Protein AF-A0A8X6SKD6-F1 (afdb_monomer_lite)

Sequence (199 aa):
MPSLSPVNSSKHVPSQQNHITTRKEPPPPLLRLSHRSTTLRNCGFLLLYSSQPPTVPSRANVRPATIDFGISCGLGDILVETQSELSSYHNPVQFIIPTTNNRLYAQNCITFTNWNLFQKILHSTIPGNPKISNANEIDEKIAQFTSNIHSAINQSSKVKVIKHNITFIPRSLRTKIAEKNRLRKQWQATRSPHQTRSQ

Structure (mmCIF, N/CA/C/O backbone):
data_AF-A0A8X6SKD6-F1
#
_entry.id   AF-A0A8X6SKD6-F1
#
loop_
_atom_site.group_PDB
_atom_site.id
_atom_site.type_symbol
_atom_site.label_atom_id
_atom_site.label_alt_id
_atom_site.label_comp_id
_atom_site.label_asym_id
_atom_site.label_entity_id
_atom_site.label_seq_id
_atom_site.pdbx_PDB_ins_code
_atom_site.Cartn_x
_atom_site.Cartn_y
_atom_site.Cartn_z
_atom_site.occupancy
_atom_site.B_iso_or_equiv
_atom_site.auth_seq_id
_atom_site.auth_comp_id
_atom_site.auth_asym_id
_atom_site.auth_atom_id
_atom_site.pdbx_PDB_model_num
ATOM 1 N N . MET A 1 1 ? 118.400 37.223 -29.289 1.00 30.98 1 MET A N 1
ATOM 2 C CA . MET A 1 1 ? 117.635 38.297 -29.966 1.00 30.98 1 MET A CA 1
ATOM 3 C C . MET A 1 1 ? 116.199 37.799 -30.146 1.00 30.98 1 MET A C 1
ATOM 5 O O . MET A 1 1 ? 116.050 36.601 -30.333 1.00 30.98 1 MET A O 1
ATOM 9 N N . PRO A 1 2 ? 115.174 38.636 -29.930 1.00 40.50 2 PRO A N 1
ATOM 10 C CA . PRO A 1 2 ? 114.362 38.597 -28.702 1.00 40.50 2 PRO A CA 1
ATOM 11 C C . PRO A 1 2 ? 112.853 38.331 -28.928 1.00 40.50 2 PRO A C 1
ATOM 13 O O . PRO A 1 2 ? 112.416 38.195 -30.062 1.00 40.50 2 PRO A O 1
ATOM 16 N N . SER A 1 3 ? 112.088 38.418 -27.820 1.00 32.25 3 SER A N 1
ATOM 17 C CA . SER A 1 3 ? 110.716 38.979 -27.718 1.00 32.25 3 SER A CA 1
ATOM 18 C C . SER A 1 3 ? 109.530 38.044 -28.042 1.00 32.25 3 SER A C 1
ATOM 20 O O . SER A 1 3 ? 109.318 37.695 -29.192 1.00 32.25 3 SER A O 1
ATOM 22 N N . LEU A 1 4 ? 108.809 37.505 -27.043 1.00 36.59 4 LEU A N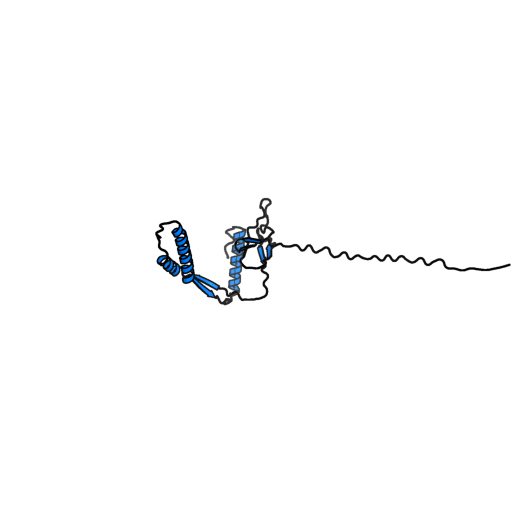 1
ATOM 23 C CA . LEU A 1 4 ? 107.721 38.079 -26.201 1.00 36.59 4 LEU A CA 1
ATOM 24 C C . LEU A 1 4 ? 106.301 37.737 -26.731 1.00 36.59 4 LEU A C 1
ATOM 26 O O . LEU A 1 4 ? 105.930 38.175 -27.810 1.00 36.59 4 LEU A O 1
ATOM 30 N N . SER A 1 5 ? 105.579 36.947 -25.912 1.00 38.97 5 SER A N 1
ATOM 31 C CA . SER A 1 5 ? 104.133 36.850 -25.548 1.00 38.97 5 SER A CA 1
ATOM 32 C C . SER A 1 5 ? 103.034 37.373 -26.506 1.00 38.97 5 SER A C 1
ATOM 34 O O . SER A 1 5 ? 103.237 38.425 -27.103 1.00 38.97 5 SER A O 1
ATOM 36 N N . PRO A 1 6 ? 101.815 36.762 -26.595 1.00 46.34 6 PRO A N 1
ATOM 37 C CA . PRO A 1 6 ? 100.791 36.746 -25.512 1.00 46.34 6 PRO A CA 1
ATOM 38 C C . PRO A 1 6 ? 99.987 35.412 -25.383 1.00 46.34 6 PRO A C 1
ATOM 40 O O . PRO A 1 6 ? 99.951 34.605 -26.301 1.00 46.34 6 PRO A O 1
ATOM 43 N N . VAL A 1 7 ? 99.449 35.011 -24.217 1.00 34.78 7 VAL A N 1
ATOM 44 C CA . VAL A 1 7 ? 98.185 35.453 -23.564 1.00 34.78 7 VAL A CA 1
ATOM 45 C C . VAL A 1 7 ? 96.956 35.330 -24.493 1.00 34.78 7 VAL A C 1
ATOM 47 O O . VAL A 1 7 ? 96.746 36.186 -25.336 1.00 34.78 7 VAL A O 1
ATOM 50 N N . ASN A 1 8 ? 96.099 34.305 -24.362 1.00 32.81 8 ASN A N 1
ATOM 51 C CA . ASN A 1 8 ? 94.961 34.261 -23.425 1.00 32.81 8 ASN A CA 1
ATOM 52 C C . ASN A 1 8 ? 93.918 33.175 -23.785 1.00 32.81 8 ASN A C 1
ATOM 54 O O . ASN A 1 8 ? 93.420 33.114 -24.903 1.00 32.81 8 ASN A O 1
ATOM 58 N N . SER A 1 9 ? 93.506 32.433 -22.754 1.00 35.97 9 SER A N 1
ATOM 59 C CA . SER A 1 9 ? 92.121 32.027 -22.464 1.00 35.97 9 SER A CA 1
ATOM 60 C C . SER A 1 9 ? 91.321 31.291 -23.550 1.00 35.97 9 SER A C 1
ATOM 62 O O . SER A 1 9 ? 90.459 31.860 -24.223 1.00 35.97 9 SER A O 1
ATOM 64 N N . SER A 1 10 ? 91.518 29.968 -23.622 1.00 35.69 10 SER A N 1
ATOM 65 C CA . SER A 1 10 ? 90.542 29.074 -24.248 1.00 35.69 10 SER A CA 1
ATOM 66 C C . SER A 1 10 ? 89.262 29.048 -23.415 1.00 35.69 10 SER A C 1
ATOM 68 O O . SER A 1 10 ? 89.271 28.797 -22.209 1.00 35.69 10 SER A O 1
ATOM 70 N N . LYS A 1 11 ? 88.169 29.378 -24.096 1.00 39.47 11 LYS A N 1
ATOM 71 C CA . LYS A 1 11 ? 86.834 29.611 -23.564 1.00 39.47 11 LYS A CA 1
ATOM 72 C C . LYS A 1 11 ? 86.321 28.401 -22.785 1.00 39.47 11 LYS A C 1
ATOM 74 O O . LYS A 1 11 ? 86.330 27.271 -23.265 1.00 39.47 11 LYS A O 1
ATOM 79 N N . HIS A 1 12 ? 85.828 28.708 -21.593 1.00 35.91 12 HIS A N 1
ATOM 80 C CA . HIS A 1 12 ? 85.000 27.872 -20.741 1.00 35.91 12 HIS A CA 1
ATOM 81 C C . HIS A 1 12 ? 83.860 27.268 -21.577 1.00 35.91 12 HIS A C 1
ATOM 83 O O . HIS A 1 12 ? 82.977 27.990 -22.038 1.00 35.91 12 HIS A O 1
ATOM 89 N N . VAL A 1 13 ? 83.895 25.955 -21.804 1.00 38.03 13 VAL A N 1
ATOM 90 C CA . VAL A 1 13 ? 82.749 25.198 -22.321 1.00 38.03 13 VAL A CA 1
ATOM 91 C C . VAL A 1 13 ? 81.787 25.025 -21.144 1.00 38.03 13 VAL A C 1
ATOM 93 O O . VAL A 1 13 ? 82.174 24.385 -20.162 1.00 38.03 13 VAL A O 1
ATOM 96 N N . PRO A 1 14 ? 80.577 25.608 -21.164 1.00 35.91 14 PRO A N 1
ATOM 97 C CA . PRO A 1 14 ? 79.621 25.404 -20.091 1.00 35.91 14 PRO A CA 1
ATOM 98 C C . PRO A 1 14 ? 78.985 24.027 -20.257 1.00 35.91 14 PRO A C 1
ATOM 100 O O . PRO A 1 14 ? 78.488 23.678 -21.330 1.00 35.91 14 PRO A O 1
ATOM 103 N N . SER A 1 15 ? 78.989 23.258 -19.171 1.00 34.12 15 SER A N 1
ATOM 104 C CA . SER A 1 15 ? 78.181 22.057 -19.016 1.00 34.12 15 SER A CA 1
ATOM 105 C C . SER A 1 15 ? 76.722 22.390 -19.325 1.00 34.12 15 SER A C 1
ATOM 107 O O . SER A 1 15 ? 76.095 23.160 -18.595 1.00 34.12 15 SER A O 1
ATOM 109 N N . GLN A 1 16 ? 76.168 21.811 -20.389 1.00 36.22 16 GLN A N 1
ATOM 110 C CA . GLN A 1 16 ? 74.727 21.828 -20.596 1.00 36.22 16 GLN A CA 1
ATOM 111 C C . GLN A 1 16 ? 74.079 20.946 -19.525 1.00 36.22 16 GLN A C 1
ATOM 113 O O . GLN A 1 16 ? 73.935 19.736 -19.676 1.00 36.22 16 GLN A O 1
ATOM 118 N N . GLN A 1 17 ? 73.714 21.563 -18.402 1.00 36.06 17 GLN A N 1
ATOM 119 C CA . GLN A 1 17 ? 72.678 21.039 -17.528 1.00 36.06 17 GLN A CA 1
ATOM 120 C C . GLN A 1 17 ? 71.366 21.142 -18.297 1.00 36.06 17 GLN A C 1
ATOM 122 O O . GLN A 1 17 ? 70.736 22.196 -18.364 1.00 36.06 17 GLN A O 1
ATOM 127 N N . ASN A 1 18 ? 70.978 20.026 -18.909 1.00 36.94 18 ASN A N 1
ATOM 128 C CA . ASN A 1 18 ? 69.631 19.825 -19.410 1.00 36.94 18 ASN A CA 1
ATOM 129 C C . ASN A 1 18 ? 68.670 19.985 -18.228 1.00 36.94 18 ASN A C 1
ATOM 131 O O . ASN A 1 18 ? 68.503 19.074 -17.417 1.00 36.94 18 ASN A O 1
ATOM 135 N N . HIS A 1 19 ? 68.044 21.156 -18.120 1.00 36.34 19 HIS A N 1
ATOM 136 C CA . HIS A 1 19 ? 66.842 21.330 -17.323 1.00 36.34 19 HIS A CA 1
ATOM 137 C C . HIS A 1 19 ? 65.768 20.431 -17.942 1.00 36.34 19 HIS A C 1
ATOM 139 O O . HIS A 1 19 ? 65.064 20.813 -18.874 1.00 36.34 19 HIS A O 1
ATOM 145 N N . ILE A 1 20 ? 65.653 19.204 -17.434 1.00 38.72 20 ILE A N 1
ATOM 146 C CA . ILE A 1 20 ? 64.465 18.384 -17.635 1.00 38.72 20 ILE A CA 1
ATOM 147 C C . ILE A 1 20 ? 63.361 19.095 -16.856 1.00 38.72 20 ILE A C 1
ATOM 149 O O . ILE A 1 20 ? 63.158 18.872 -15.662 1.00 38.72 20 ILE A O 1
ATOM 153 N N . THR A 1 21 ? 62.662 20.008 -17.526 1.00 38.81 21 THR A N 1
ATOM 154 C CA . THR A 1 21 ? 61.338 20.434 -17.096 1.00 38.81 21 THR A CA 1
ATOM 155 C C . THR A 1 21 ? 60.463 19.193 -17.165 1.00 38.81 21 THR A C 1
ATOM 157 O O . THR A 1 21 ? 59.939 18.835 -18.218 1.00 38.81 21 THR A O 1
ATOM 160 N N . THR A 1 22 ? 60.320 18.505 -16.036 1.00 41.62 22 THR A N 1
ATOM 161 C CA . THR A 1 22 ? 59.212 17.582 -15.844 1.00 41.62 22 THR A CA 1
ATOM 162 C C . THR A 1 22 ? 57.947 18.426 -15.944 1.00 41.62 22 THR A C 1
ATOM 164 O O . THR A 1 22 ? 57.516 19.068 -14.986 1.00 41.62 22 THR A O 1
ATOM 167 N N . ARG A 1 23 ? 57.345 18.475 -17.140 1.00 36.16 23 ARG A N 1
ATOM 168 C CA . ARG A 1 23 ? 55.912 18.732 -17.239 1.00 36.16 23 ARG A CA 1
ATOM 169 C C . ARG A 1 23 ? 55.283 17.645 -16.380 1.00 36.16 23 ARG A C 1
ATOM 171 O O . ARG A 1 23 ? 55.211 16.494 -16.795 1.00 36.16 23 ARG A O 1
ATOM 178 N N . LYS A 1 24 ? 54.892 17.996 -15.154 1.00 41.72 24 LYS A N 1
ATOM 179 C CA . LYS A 1 24 ? 53.850 17.257 -14.458 1.00 41.72 24 LYS A CA 1
ATOM 180 C C . LYS A 1 24 ? 52.652 17.352 -15.384 1.00 41.72 24 LYS A C 1
ATOM 182 O O . LYS A 1 24 ? 51.999 18.393 -15.431 1.00 41.72 24 LYS A O 1
ATOM 187 N N . GLU A 1 25 ? 52.440 16.321 -16.197 1.00 42.12 25 GLU A N 1
ATOM 188 C CA . GLU A 1 25 ? 51.144 16.164 -16.825 1.00 42.12 25 GLU A CA 1
ATOM 189 C C . GLU A 1 25 ? 50.112 16.229 -15.698 1.00 42.12 25 GLU A C 1
ATOM 191 O O . GLU A 1 25 ? 50.326 15.619 -14.638 1.00 42.12 25 GLU A O 1
ATOM 196 N N . PRO A 1 26 ? 49.046 17.032 -15.853 1.00 45.22 26 PRO A N 1
ATOM 197 C CA . PRO A 1 26 ? 47.955 16.966 -14.905 1.00 45.22 26 PRO A CA 1
ATOM 198 C C . PRO A 1 26 ? 47.512 15.501 -14.837 1.00 45.22 26 PRO A C 1
ATOM 200 O O . PRO A 1 26 ? 47.508 14.828 -15.873 1.00 45.22 26 PRO A O 1
ATOM 203 N N . PRO A 1 27 ? 47.180 14.985 -13.639 1.00 43.53 27 PRO A N 1
ATOM 204 C CA . PRO A 1 27 ? 46.667 13.630 -13.536 1.00 43.53 27 PRO A CA 1
ATOM 205 C C . PRO A 1 27 ? 45.532 13.489 -14.555 1.00 43.53 27 PRO A C 1
ATOM 207 O O . PRO A 1 27 ? 44.766 14.452 -14.720 1.00 43.53 27 PRO A O 1
ATOM 210 N N . PRO A 1 28 ? 45.442 12.346 -15.265 1.00 40.12 28 PRO A N 1
ATOM 211 C CA . PRO A 1 28 ? 44.371 12.137 -16.225 1.00 40.12 28 PRO A CA 1
ATOM 212 C C . PRO A 1 28 ? 43.071 12.507 -15.518 1.00 40.12 28 PRO A C 1
ATOM 214 O O . PRO A 1 28 ? 42.930 12.151 -14.338 1.00 40.12 28 PRO A O 1
ATOM 217 N N . PRO A 1 29 ? 42.173 13.280 -16.161 1.00 34.03 29 PRO A N 1
ATOM 218 C CA . PRO A 1 29 ? 40.929 13.662 -15.524 1.00 34.03 29 PRO A CA 1
ATOM 219 C C . PRO A 1 29 ? 40.336 12.371 -14.995 1.00 34.03 29 PRO A C 1
ATOM 221 O O . PRO A 1 29 ? 40.134 11.434 -15.773 1.00 34.03 29 PRO A O 1
ATOM 224 N N . LEU A 1 30 ? 40.176 12.287 -13.668 1.00 34.62 30 LEU A N 1
ATOM 225 C CA . LEU A 1 30 ? 39.485 11.170 -13.054 1.00 34.62 30 LEU A CA 1
ATOM 226 C C . LEU A 1 30 ? 38.206 11.060 -13.860 1.00 34.62 30 LEU A C 1
ATOM 228 O O . LEU A 1 30 ? 37.412 12.005 -13.860 1.00 34.62 30 LEU A O 1
ATOM 232 N N . LEU A 1 31 ? 38.078 9.976 -14.632 1.00 31.20 31 LEU A N 1
ATOM 233 C CA . LEU A 1 31 ? 36.849 9.648 -15.320 1.00 31.20 31 LEU A CA 1
ATOM 234 C C . LEU A 1 31 ? 35.838 9.589 -14.195 1.00 31.20 31 LEU A C 1
ATOM 236 O O . LEU A 1 31 ? 35.785 8.626 -13.431 1.00 31.20 31 LEU A O 1
ATOM 240 N N . ARG A 1 32 ? 35.118 10.696 -14.020 1.00 32.88 32 ARG A N 1
ATOM 241 C CA . ARG A 1 32 ? 34.008 10.803 -13.106 1.00 32.88 32 ARG A CA 1
ATOM 242 C C . ARG A 1 32 ? 33.014 9.860 -13.739 1.00 32.88 32 ARG A C 1
ATOM 244 O O . ARG A 1 32 ? 32.300 10.254 -14.656 1.00 32.88 32 ARG A O 1
ATOM 251 N N . LEU A 1 33 ? 33.081 8.591 -13.335 1.00 30.05 33 LEU A N 1
ATOM 252 C CA . LEU A 1 33 ? 32.094 7.576 -13.635 1.00 30.05 33 LEU A CA 1
ATOM 253 C C . LEU A 1 33 ? 30.794 8.186 -13.149 1.00 30.05 33 LEU A C 1
ATOM 255 O O . LEU A 1 33 ? 30.480 8.164 -11.957 1.00 30.05 33 LEU A O 1
ATOM 259 N N . SER A 1 34 ? 30.096 8.851 -14.065 1.00 36.56 34 SER A N 1
ATOM 260 C CA . SER A 1 34 ? 28.758 9.319 -13.826 1.00 36.56 34 SER A CA 1
ATOM 261 C C . SER A 1 34 ? 27.952 8.038 -13.729 1.00 36.56 34 SER A C 1
ATOM 263 O O . SER A 1 34 ? 27.507 7.501 -14.743 1.00 36.56 34 SER A O 1
ATOM 265 N N . HIS A 1 35 ? 27.832 7.515 -12.512 1.00 40.12 35 HIS A N 1
ATOM 266 C CA . HIS A 1 35 ? 26.817 6.548 -12.142 1.00 40.12 35 HIS A CA 1
ATOM 267 C C . HIS A 1 35 ? 25.495 7.303 -12.278 1.00 40.12 35 HIS A C 1
ATOM 269 O O . HIS A 1 35 ? 24.965 7.882 -11.332 1.00 40.12 35 HIS A O 1
ATOM 275 N N . ARG A 1 36 ? 25.059 7.468 -13.531 1.00 44.94 36 ARG A N 1
ATOM 276 C CA . ARG A 1 36 ? 23.840 8.176 -13.886 1.00 44.94 36 ARG A CA 1
ATOM 277 C C . ARG A 1 36 ? 22.701 7.295 -13.406 1.00 44.94 36 ARG A C 1
ATOM 279 O O . ARG A 1 36 ? 22.344 6.323 -14.065 1.00 44.94 36 ARG A O 1
ATOM 286 N N . SER A 1 37 ? 22.137 7.663 -12.258 1.00 52.34 37 SER A N 1
ATOM 287 C CA . SER A 1 37 ? 20.781 7.274 -11.887 1.00 52.34 37 SER A CA 1
ATOM 288 C C . SER A 1 37 ? 19.891 7.560 -13.094 1.00 52.34 37 SER A C 1
ATOM 290 O O . SER A 1 37 ? 19.804 8.704 -13.551 1.00 52.34 37 SER A O 1
ATOM 292 N N . THR A 1 38 ? 19.330 6.511 -13.692 1.00 57.69 38 THR A N 1
ATOM 293 C CA . THR A 1 38 ? 18.457 6.688 -14.848 1.00 57.69 38 THR A CA 1
ATOM 294 C C . THR A 1 38 ? 17.048 6.752 -14.304 1.00 57.69 38 THR A C 1
ATOM 296 O O . THR A 1 38 ? 16.542 5.790 -13.734 1.00 57.69 38 THR A O 1
ATOM 299 N N . THR A 1 39 ? 16.446 7.929 -14.410 1.00 59.56 39 THR A N 1
ATOM 300 C CA . THR A 1 39 ? 15.120 8.176 -13.866 1.00 59.56 39 THR A CA 1
ATOM 301 C C . THR A 1 39 ? 14.158 8.510 -14.990 1.00 59.56 39 THR A C 1
ATOM 303 O O . THR A 1 39 ? 14.494 9.256 -15.910 1.00 59.56 39 THR A O 1
ATOM 306 N N . LEU A 1 40 ? 12.960 7.932 -14.940 1.00 59.03 40 LEU A N 1
ATOM 307 C CA . LEU A 1 40 ? 11.867 8.283 -15.844 1.00 59.03 40 LEU A CA 1
ATOM 308 C C . LEU A 1 40 ? 10.791 8.991 -15.029 1.00 59.03 40 LEU A C 1
ATOM 310 O O . LEU A 1 40 ? 10.371 8.487 -13.986 1.00 59.03 40 LEU A O 1
ATOM 314 N N . ARG A 1 41 ? 10.370 10.171 -15.492 1.00 61.47 41 ARG A N 1
ATOM 315 C CA . ARG A 1 41 ? 9.306 10.955 -14.859 1.00 61.47 41 ARG A CA 1
ATOM 316 C C . ARG A 1 41 ? 8.014 10.796 -15.640 1.00 61.47 41 ARG A C 1
ATOM 318 O O . ARG A 1 41 ? 7.992 11.037 -16.842 1.00 61.47 41 ARG A O 1
ATOM 325 N N . ASN A 1 42 ? 6.944 10.455 -14.934 1.00 57.47 42 ASN A N 1
ATOM 326 C CA . ASN A 1 42 ? 5.582 10.537 -15.447 1.00 57.47 42 ASN A CA 1
ATOM 327 C C . ASN A 1 42 ? 4.631 10.904 -14.298 1.00 57.47 42 ASN A C 1
ATOM 329 O O . ASN A 1 42 ? 4.735 10.334 -13.214 1.00 57.47 42 ASN A O 1
ATOM 333 N N . CYS A 1 43 ? 3.729 11.864 -14.516 1.00 65.94 43 CYS A N 1
ATOM 334 C CA . CYS A 1 43 ? 2.682 12.263 -13.561 1.00 65.94 43 CYS A CA 1
ATOM 335 C C . CYS A 1 43 ? 3.149 12.481 -12.099 1.00 65.94 43 CYS A C 1
ATOM 337 O O . CYS A 1 43 ? 2.468 12.070 -11.166 1.00 65.94 43 CYS A O 1
ATOM 339 N N . GLY A 1 44 ? 4.315 13.102 -11.876 1.00 74.56 44 GLY A N 1
ATOM 340 C CA . GLY A 1 44 ? 4.842 13.379 -10.525 1.00 74.56 44 GLY A CA 1
ATOM 341 C C . GLY A 1 44 ? 5.552 12.203 -9.838 1.00 74.56 44 GLY A C 1
ATOM 342 O O . GLY A 1 44 ? 6.183 12.397 -8.798 1.00 74.56 44 GLY A O 1
ATOM 343 N N . PHE A 1 45 ? 5.530 11.017 -10.447 1.00 79.31 45 PHE A N 1
ATOM 344 C CA . PHE A 1 45 ? 6.287 9.852 -10.005 1.00 79.31 45 PHE A CA 1
ATOM 345 C C . PHE A 1 45 ? 7.621 9.741 -10.745 1.00 79.31 45 PHE A C 1
ATOM 347 O O . PHE A 1 45 ? 7.752 10.111 -11.917 1.00 79.31 45 PHE A O 1
ATOM 354 N N . LEU A 1 46 ? 8.613 9.211 -10.040 1.00 84.12 46 LEU A N 1
ATOM 355 C CA . LEU A 1 46 ? 9.964 8.960 -10.510 1.00 84.12 46 LEU A CA 1
ATOM 356 C C . LEU A 1 46 ? 10.234 7.458 -10.432 1.00 84.12 46 LEU A C 1
ATOM 358 O O . LEU A 1 46 ? 10.255 6.882 -9.343 1.00 84.12 46 LEU A O 1
ATOM 362 N N . LEU A 1 47 ? 10.441 6.825 -11.583 1.00 86.19 47 LEU A N 1
ATOM 363 C CA . LEU A 1 47 ? 10.916 5.447 -11.645 1.00 86.19 47 LEU A CA 1
ATOM 364 C C . LEU A 1 47 ? 12.424 5.431 -11.381 1.00 86.19 47 LEU A C 1
ATOM 366 O O . LEU A 1 47 ? 13.174 6.152 -12.037 1.00 86.19 47 LEU A O 1
ATOM 370 N N . LEU A 1 48 ? 12.850 4.603 -10.434 1.00 88.12 48 LEU A N 1
ATOM 371 C CA . LEU A 1 48 ? 14.224 4.474 -9.966 1.00 88.12 48 LEU A CA 1
ATOM 372 C C . LEU A 1 48 ? 14.722 3.073 -10.292 1.00 88.12 48 LEU A C 1
ATOM 374 O O . LEU A 1 48 ? 14.208 2.097 -9.755 1.00 88.12 48 LEU A O 1
ATOM 378 N N . TYR A 1 49 ? 15.732 2.948 -11.136 1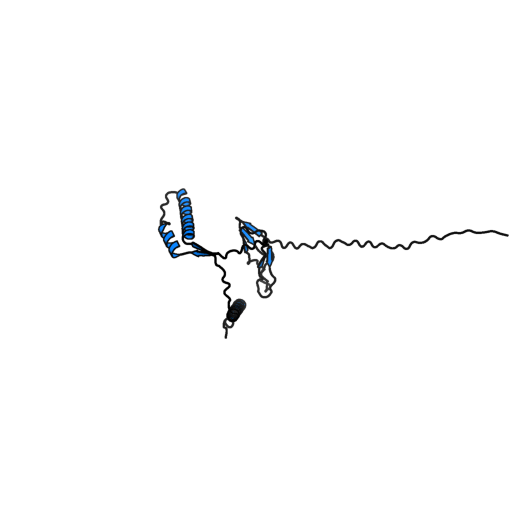.00 87.19 49 TYR A N 1
ATOM 379 C CA . TYR A 1 49 ? 16.298 1.645 -11.458 1.00 87.19 49 TYR A CA 1
ATOM 380 C C . TYR A 1 49 ? 17.800 1.754 -11.660 1.00 87.19 49 TYR A C 1
ATOM 382 O O . TYR A 1 49 ? 18.330 2.816 -11.992 1.00 87.19 49 TYR A O 1
ATOM 390 N N . SER A 1 50 ? 18.491 0.642 -11.428 1.00 84.25 50 SER A N 1
ATOM 391 C CA . SER A 1 50 ? 19.922 0.583 -11.685 1.00 84.25 50 SER A CA 1
ATOM 392 C C . SER A 1 50 ? 20.179 0.502 -13.185 1.00 84.25 50 SER A C 1
ATOM 394 O O . SER A 1 50 ? 19.537 -0.274 -13.898 1.00 84.25 50 SER A O 1
ATOM 396 N N . SER A 1 51 ? 21.156 1.271 -13.663 1.00 78.44 51 SER A N 1
ATOM 397 C CA . SER A 1 51 ? 21.636 1.185 -15.044 1.00 78.44 51 SER A CA 1
ATOM 398 C C . SER A 1 51 ? 22.336 -0.145 -15.337 1.00 78.44 51 SER A C 1
ATOM 400 O O . SER A 1 51 ? 22.484 -0.515 -16.500 1.00 78.44 51 SER A O 1
ATOM 402 N N . GLN A 1 52 ? 22.767 -0.869 -14.298 1.00 81.12 52 GLN A N 1
ATOM 403 C CA . GLN A 1 52 ? 23.331 -2.208 -14.420 1.00 81.12 52 GLN A CA 1
ATOM 404 C C . GLN A 1 52 ? 22.278 -3.254 -14.031 1.00 81.12 52 GLN A C 1
ATOM 406 O O . GLN A 1 52 ? 21.803 -3.224 -12.891 1.00 81.12 52 GLN A O 1
ATOM 411 N N . PRO A 1 53 ? 21.955 -4.216 -14.918 1.00 80.38 53 PRO A N 1
ATOM 412 C CA . PRO A 1 53 ? 21.039 -5.297 -14.597 1.00 80.38 53 PRO A CA 1
ATOM 413 C C . PRO A 1 53 ? 21.487 -6.028 -13.323 1.00 80.38 53 PRO A C 1
ATOM 415 O O . PRO A 1 53 ? 22.615 -6.525 -13.269 1.00 80.38 53 PRO A O 1
ATOM 418 N N . PRO A 1 54 ? 20.634 -6.097 -12.294 1.00 75.69 54 PRO A N 1
ATOM 419 C CA . PRO A 1 54 ? 20.968 -6.781 -11.059 1.00 75.69 54 PRO A CA 1
ATOM 420 C C . PRO A 1 54 ? 20.894 -8.308 -11.196 1.00 75.69 54 PRO A C 1
ATOM 422 O O . PRO A 1 54 ? 21.488 -9.034 -10.404 1.00 75.69 54 PRO A O 1
ATOM 425 N N . THR A 1 55 ? 20.264 -8.827 -12.247 1.00 77.69 55 THR A N 1
ATOM 426 C CA . THR A 1 55 ? 20.316 -10.260 -12.557 1.00 77.69 55 THR A CA 1
ATOM 427 C C . THR A 1 55 ? 21.737 -10.683 -12.944 1.00 77.69 55 THR A C 1
ATOM 429 O O . THR A 1 55 ? 22.269 -10.221 -13.955 1.00 77.69 55 THR A O 1
ATOM 432 N N . VAL A 1 56 ? 22.328 -11.611 -12.184 1.00 68.38 56 VAL A N 1
ATOM 433 C CA . VAL A 1 56 ? 23.617 -12.232 -12.520 1.00 68.38 56 VAL A CA 1
ATOM 434 C C . VAL A 1 56 ? 23.346 -13.436 -13.427 1.00 68.38 56 VAL A C 1
ATOM 436 O O . VAL A 1 56 ? 22.682 -14.383 -12.991 1.00 68.38 56 VAL A O 1
ATOM 439 N N . PRO A 1 57 ? 23.836 -13.456 -14.680 1.00 63.88 57 PRO A N 1
ATOM 440 C CA . PRO A 1 57 ? 23.639 -14.595 -15.563 1.00 63.88 57 PRO A CA 1
ATOM 441 C C . PRO A 1 57 ? 24.487 -15.772 -15.069 1.00 63.88 57 PRO A C 1
ATOM 443 O O . PRO A 1 57 ? 25.673 -15.886 -15.355 1.00 63.88 57 PRO A O 1
ATOM 446 N N . SER A 1 58 ? 23.877 -16.672 -14.306 1.00 63.34 58 SER A N 1
ATOM 447 C CA . SER A 1 58 ? 24.533 -17.890 -13.815 1.00 63.34 58 SER A CA 1
ATOM 448 C C . SER A 1 58 ? 24.623 -19.015 -14.838 1.00 63.34 58 SER A C 1
ATOM 450 O O . SER A 1 58 ? 25.214 -20.060 -14.572 1.00 63.34 58 SER A O 1
ATOM 452 N N . ARG A 1 59 ? 23.996 -18.829 -16.000 1.00 60.88 59 ARG A N 1
ATOM 453 C CA . ARG A 1 59 ? 23.974 -19.771 -17.116 1.00 60.88 59 ARG A CA 1
ATOM 454 C C . ARG A 1 59 ? 24.077 -18.984 -18.414 1.00 60.88 59 ARG A C 1
ATOM 456 O O . ARG A 1 59 ? 23.492 -17.909 -18.521 1.00 60.88 59 ARG A O 1
ATOM 463 N N . ALA A 1 60 ? 24.734 -19.571 -19.413 1.00 62.56 60 ALA A N 1
ATOM 464 C CA . ALA A 1 60 ? 24.995 -18.956 -20.720 1.00 62.56 60 ALA A CA 1
ATOM 465 C C . ALA A 1 60 ? 23.732 -18.457 -21.465 1.00 62.56 60 ALA A C 1
ATOM 467 O O . ALA A 1 60 ? 23.840 -17.621 -22.353 1.00 62.56 60 ALA A O 1
ATOM 468 N N . ASN A 1 61 ? 22.539 -18.928 -21.077 1.00 67.81 61 ASN A N 1
ATOM 469 C CA . ASN A 1 61 ? 21.265 -18.614 -21.734 1.00 67.81 61 ASN A CA 1
ATOM 470 C C . ASN A 1 61 ? 20.349 -17.669 -20.930 1.00 67.81 61 ASN A C 1
ATOM 472 O O . ASN A 1 61 ? 19.199 -17.467 -21.316 1.00 67.81 61 ASN A O 1
ATOM 476 N N . VAL A 1 62 ? 20.809 -17.107 -19.806 1.00 70.69 62 VAL A N 1
ATOM 477 C CA . VAL A 1 62 ? 20.016 -16.141 -19.025 1.00 70.69 62 VAL A CA 1
ATOM 478 C C . VAL A 1 62 ? 20.372 -14.729 -19.470 1.00 70.69 62 VAL A C 1
ATOM 480 O O . VAL A 1 62 ? 21.518 -14.304 -19.354 1.00 70.69 62 VAL A O 1
ATOM 483 N N . ARG A 1 63 ? 19.380 -13.991 -19.976 1.00 77.31 63 ARG A N 1
ATOM 484 C CA . ARG A 1 63 ? 19.552 -12.579 -20.334 1.00 77.31 63 ARG A CA 1
ATOM 485 C C . ARG A 1 63 ? 19.533 -11.724 -19.061 1.00 77.31 63 ARG A C 1
ATOM 487 O O . ARG A 1 63 ? 18.603 -11.883 -18.269 1.00 77.31 63 ARG A O 1
ATOM 494 N N . PRO A 1 64 ? 20.509 -10.821 -18.860 1.00 78.94 64 PRO A N 1
ATOM 495 C CA . PRO A 1 64 ? 20.449 -9.856 -17.770 1.00 78.94 64 PRO A CA 1
ATOM 496 C C . PRO A 1 64 ? 19.171 -9.015 -17.874 1.00 78.94 64 PRO A C 1
ATOM 498 O O . PRO A 1 64 ? 18.841 -8.520 -18.952 1.00 78.94 64 PRO A O 1
ATOM 501 N N . ALA A 1 65 ? 18.453 -8.862 -16.763 1.00 81.56 65 ALA A N 1
ATOM 502 C CA . ALA A 1 65 ? 17.216 -8.092 -16.694 1.00 81.56 65 ALA A CA 1
ATOM 503 C C . ALA A 1 65 ? 17.195 -7.190 -15.454 1.00 81.56 65 ALA A C 1
ATOM 505 O O . ALA A 1 65 ? 17.707 -7.567 -14.395 1.00 81.56 65 ALA A O 1
ATOM 506 N N . THR A 1 66 ? 16.574 -6.018 -15.600 1.00 83.12 66 THR A N 1
ATOM 507 C CA . THR A 1 66 ? 16.280 -5.077 -14.512 1.00 83.12 66 THR A CA 1
ATOM 508 C C . THR A 1 66 ? 14.821 -5.236 -14.115 1.00 83.12 66 THR A C 1
ATOM 510 O O . THR A 1 66 ? 13.937 -4.639 -14.722 1.00 83.12 66 THR A O 1
ATOM 513 N N . ILE A 1 67 ? 14.577 -6.099 -13.130 1.00 85.06 67 ILE A N 1
ATOM 514 C CA . ILE A 1 67 ? 13.236 -6.380 -12.589 1.00 85.06 67 ILE A CA 1
ATOM 515 C C . ILE A 1 67 ? 13.029 -5.787 -11.190 1.00 85.06 67 ILE A C 1
ATOM 517 O O . ILE A 1 67 ? 11.895 -5.691 -10.729 1.00 85.06 67 ILE A O 1
ATOM 521 N N . ASP A 1 68 ? 14.107 -5.323 -10.559 1.00 85.94 68 ASP A N 1
ATOM 522 C CA . ASP A 1 68 ? 14.088 -4.620 -9.284 1.00 85.94 68 ASP A CA 1
ATOM 523 C C . ASP A 1 68 ? 14.238 -3.119 -9.518 1.00 85.94 68 ASP A C 1
ATOM 525 O O . ASP A 1 68 ? 15.241 -2.636 -10.051 1.00 85.94 68 ASP A O 1
ATOM 529 N N . PHE A 1 69 ? 13.207 -2.380 -9.127 1.00 89.31 69 PHE A N 1
ATOM 530 C CA . PHE A 1 69 ? 13.115 -0.936 -9.277 1.00 89.31 69 PHE A CA 1
ATOM 531 C C . PHE A 1 69 ? 12.321 -0.337 -8.114 1.00 89.31 69 PHE A C 1
ATOM 533 O O . PHE A 1 69 ? 11.546 -1.013 -7.437 1.00 89.31 69 PHE A O 1
ATOM 540 N N . GLY A 1 70 ? 12.526 0.950 -7.879 1.00 87.88 70 GLY A N 1
ATOM 541 C CA . GLY A 1 70 ? 11.768 1.759 -6.940 1.00 87.88 70 GLY A CA 1
ATOM 542 C C . GLY A 1 70 ? 10.872 2.747 -7.676 1.00 87.88 70 GLY A C 1
ATOM 543 O O . GLY A 1 70 ? 11.112 3.096 -8.830 1.00 87.88 70 GLY A O 1
ATOM 544 N N . ILE A 1 71 ? 9.849 3.235 -6.986 1.00 88.31 71 ILE A N 1
ATOM 545 C CA . ILE A 1 71 ? 9.034 4.365 -7.429 1.00 88.31 71 ILE A CA 1
ATOM 546 C C . ILE A 1 71 ? 9.058 5.382 -6.295 1.00 88.31 71 ILE A C 1
ATOM 548 O O . ILE A 1 71 ? 8.772 5.031 -5.149 1.00 88.31 71 ILE A O 1
ATOM 552 N N . SER A 1 72 ? 9.400 6.630 -6.595 1.00 82.94 72 SER A N 1
ATOM 553 C CA . SER A 1 72 ? 9.315 7.731 -5.637 1.00 82.94 72 SER A CA 1
ATOM 554 C C . SER A 1 72 ? 8.404 8.846 -6.137 1.00 82.94 72 SER A C 1
ATOM 556 O O . SER A 1 72 ? 8.122 8.966 -7.324 1.00 82.94 72 SER A O 1
ATOM 558 N N . CYS A 1 73 ? 7.914 9.664 -5.211 1.00 80.94 73 CYS A N 1
ATOM 559 C CA . CYS A 1 73 ? 7.155 10.877 -5.493 1.00 80.94 73 CYS A CA 1
ATOM 560 C C . CYS A 1 73 ? 7.677 11.966 -4.557 1.00 80.94 73 CYS A C 1
ATOM 562 O O . CYS A 1 73 ? 7.804 11.728 -3.357 1.00 80.94 73 CYS A O 1
ATOM 564 N N . GLY A 1 74 ? 8.015 13.139 -5.093 1.00 70.31 74 GLY A N 1
ATOM 565 C CA . GLY A 1 74 ? 8.459 14.283 -4.286 1.00 70.31 74 GLY A CA 1
ATOM 566 C C . GLY A 1 74 ? 9.808 14.120 -3.570 1.00 70.31 74 GLY A C 1
ATOM 567 O O . GLY A 1 74 ? 10.167 14.976 -2.767 1.00 70.31 74 GLY A O 1
ATOM 568 N N . LEU A 1 75 ? 10.563 13.052 -3.844 1.00 67.56 75 LEU A N 1
ATOM 569 C CA . LEU A 1 75 ? 11.945 12.918 -3.382 1.00 67.56 75 LEU A CA 1
ATOM 570 C C . LEU A 1 75 ? 12.894 13.559 -4.406 1.00 67.56 75 LEU A C 1
ATOM 572 O O . LEU A 1 75 ? 12.639 13.499 -5.611 1.00 67.56 75 LEU A O 1
ATOM 576 N N . GLY A 1 76 ? 13.956 14.199 -3.907 1.00 69.81 76 GLY A N 1
ATOM 577 C CA . GLY A 1 76 ? 15.016 14.803 -4.720 1.00 69.81 76 GLY A CA 1
ATOM 578 C C . GLY A 1 76 ? 15.863 13.760 -5.454 1.00 69.81 76 GLY A C 1
ATOM 579 O O . GLY A 1 76 ? 15.412 12.646 -5.713 1.00 69.81 76 GLY A O 1
ATOM 580 N N . ASP A 1 77 ? 17.103 14.105 -5.790 1.00 73.25 77 ASP A N 1
ATOM 581 C CA . ASP A 1 77 ? 17.987 13.196 -6.522 1.00 73.25 77 ASP A CA 1
ATOM 582 C C . ASP A 1 77 ? 18.300 11.940 -5.695 1.00 73.25 77 ASP A C 1
ATOM 584 O O . ASP A 1 77 ? 19.003 11.996 -4.688 1.00 73.25 77 ASP A O 1
ATOM 588 N N . ILE A 1 78 ? 17.760 10.796 -6.124 1.00 81.75 78 ILE A N 1
ATOM 589 C CA . ILE A 1 78 ? 18.041 9.481 -5.544 1.00 81.75 78 ILE A CA 1
ATOM 590 C C . ILE A 1 78 ? 19.065 8.780 -6.428 1.00 81.75 78 ILE A C 1
ATOM 592 O O . ILE A 1 78 ? 18.867 8.624 -7.639 1.00 81.75 78 ILE A O 1
ATOM 596 N N . LEU A 1 79 ? 20.149 8.329 -5.809 1.00 85.44 79 LEU A N 1
ATOM 597 C CA . LEU A 1 79 ? 21.156 7.498 -6.452 1.00 85.44 79 LEU A CA 1
ATOM 598 C C . LEU A 1 79 ? 20.736 6.027 -6.348 1.00 85.44 79 LEU A C 1
ATOM 600 O O . LEU A 1 79 ? 20.272 5.580 -5.301 1.00 85.44 79 LEU A O 1
ATOM 604 N N . VAL A 1 80 ? 20.871 5.288 -7.447 1.00 87.69 80 VAL A N 1
ATOM 605 C CA . VAL A 1 80 ? 20.503 3.872 -7.531 1.00 87.69 80 VAL A CA 1
ATOM 606 C C . VAL A 1 80 ? 21.718 3.078 -7.981 1.00 87.69 80 VAL A C 1
ATOM 608 O O . VAL A 1 80 ? 22.288 3.376 -9.029 1.00 87.69 80 VAL A O 1
ATOM 611 N N . GLU A 1 81 ? 22.100 2.071 -7.203 1.00 88.06 81 GLU A N 1
ATOM 612 C CA . GLU A 1 81 ? 23.283 1.248 -7.461 1.00 88.06 81 GLU A CA 1
ATOM 613 C C . GLU A 1 81 ? 22.958 -0.239 -7.316 1.00 88.06 81 GLU A C 1
ATOM 615 O O . GLU A 1 81 ? 22.209 -0.639 -6.428 1.00 88.06 81 GLU A O 1
ATOM 620 N N . THR A 1 82 ? 23.543 -1.077 -8.170 1.00 86.75 82 THR A N 1
ATOM 621 C CA . THR A 1 82 ? 23.505 -2.536 -8.005 1.00 86.75 82 THR A CA 1
ATOM 622 C C . THR A 1 82 ? 24.695 -2.967 -7.154 1.00 86.75 82 THR A C 1
ATOM 624 O O . THR A 1 82 ? 25.840 -2.720 -7.522 1.00 86.75 82 THR A O 1
ATOM 627 N N . GLN A 1 83 ? 24.436 -3.648 -6.043 1.00 85.50 83 GLN A N 1
ATOM 628 C CA . GLN A 1 83 ? 25.466 -4.189 -5.160 1.00 85.50 83 GLN A CA 1
ATOM 629 C C . GLN A 1 83 ? 25.879 -5.579 -5.640 1.00 85.50 83 GLN A C 1
ATOM 631 O O . GLN A 1 83 ? 25.046 -6.470 -5.757 1.00 85.50 83 GLN A O 1
ATOM 636 N N . SER A 1 84 ? 27.164 -5.777 -5.929 1.00 79.19 84 SER A N 1
ATOM 637 C CA . SER A 1 84 ? 27.676 -7.071 -6.393 1.00 79.19 84 SER A CA 1
ATOM 638 C C . SER A 1 84 ? 27.738 -8.071 -5.236 1.00 79.19 84 SER A C 1
ATOM 640 O O . SER A 1 84 ? 28.750 -8.165 -4.542 1.00 79.19 84 SER A O 1
ATOM 642 N N . GLU A 1 85 ? 26.670 -8.842 -5.042 1.00 74.31 85 GLU A N 1
ATOM 643 C CA . GLU A 1 85 ? 26.583 -9.884 -4.022 1.00 74.31 85 GLU A CA 1
ATOM 644 C C . GLU A 1 85 ? 26.408 -11.256 -4.690 1.00 74.31 85 GLU A C 1
ATOM 646 O O . GLU A 1 85 ? 25.331 -11.624 -5.152 1.00 74.31 85 GLU A O 1
ATOM 651 N N . LEU A 1 86 ? 27.479 -12.055 -4.719 1.00 67.50 86 LEU A N 1
ATOM 652 C CA . LEU A 1 86 ? 27.517 -13.352 -5.418 1.00 67.50 86 LEU A CA 1
ATOM 653 C C . LEU A 1 86 ? 26.777 -14.489 -4.684 1.00 67.50 86 LEU A C 1
ATOM 655 O O . LEU A 1 86 ? 26.930 -15.660 -5.026 1.00 67.50 86 LEU A O 1
ATOM 659 N N . SER A 1 87 ? 25.990 -14.169 -3.655 1.00 72.75 87 SER A N 1
ATOM 660 C CA . SER A 1 87 ? 25.236 -15.145 -2.858 1.00 72.75 87 SER A CA 1
ATOM 661 C C . SER A 1 87 ? 23.916 -15.574 -3.522 1.00 72.75 87 SER A C 1
ATOM 663 O O . SER A 1 87 ? 23.255 -16.498 -3.045 1.00 72.75 87 SER A O 1
ATOM 665 N N . SER A 1 88 ? 23.525 -14.911 -4.618 1.00 71.88 88 SER A N 1
ATOM 666 C CA . SER A 1 88 ? 22.223 -15.030 -5.275 1.00 71.88 88 SER A CA 1
ATOM 667 C C . SER A 1 88 ? 22.350 -14.887 -6.797 1.00 71.88 88 SER A C 1
ATOM 669 O O . SER A 1 88 ? 23.302 -14.310 -7.314 1.00 71.88 88 SER A O 1
ATOM 671 N N . TYR A 1 89 ? 21.341 -15.364 -7.531 1.00 74.88 89 TYR A N 1
ATOM 672 C CA . TYR A 1 89 ? 21.172 -15.075 -8.964 1.00 74.88 89 TYR A CA 1
ATOM 673 C C . TYR A 1 89 ? 20.701 -13.638 -9.240 1.00 74.88 89 TYR A C 1
ATOM 675 O O . TYR A 1 89 ? 20.519 -13.243 -10.392 1.00 74.88 89 TYR A O 1
ATOM 683 N N . HIS A 1 90 ? 20.504 -12.861 -8.178 1.00 80.88 90 HIS A N 1
ATOM 684 C CA . HIS A 1 90 ? 20.065 -11.483 -8.218 1.00 80.88 90 HIS A CA 1
ATOM 685 C C . HIS A 1 90 ? 20.839 -10.640 -7.199 1.00 80.88 90 HIS A C 1
ATOM 687 O O . HIS A 1 90 ? 20.780 -10.914 -5.997 1.00 80.88 90 HIS A O 1
ATOM 693 N N . ASN A 1 91 ? 21.531 -9.620 -7.695 1.00 84.81 91 ASN A N 1
ATOM 694 C CA . ASN A 1 91 ? 22.242 -8.615 -6.920 1.00 84.81 91 ASN A CA 1
ATOM 695 C C . ASN A 1 91 ? 21.251 -7.626 -6.280 1.00 84.81 91 ASN A C 1
ATOM 697 O O . ASN A 1 91 ? 20.306 -7.193 -6.942 1.00 84.81 91 ASN A O 1
ATOM 701 N N . PRO A 1 92 ? 21.435 -7.225 -5.015 1.00 87.19 92 PRO A N 1
ATOM 702 C CA . PRO A 1 92 ? 20.590 -6.204 -4.412 1.00 87.19 92 PRO A CA 1
ATOM 703 C C . PRO A 1 92 ? 20.683 -4.865 -5.159 1.00 87.19 92 PRO A C 1
ATOM 705 O O . PRO A 1 92 ? 21.767 -4.434 -5.548 1.00 87.19 92 PRO A O 1
ATOM 708 N N . VAL A 1 93 ? 19.547 -4.176 -5.308 1.00 88.88 93 VAL A N 1
ATOM 709 C CA . VAL A 1 93 ? 19.496 -2.780 -5.770 1.00 88.88 93 VAL A CA 1
ATOM 710 C C . VAL A 1 93 ? 19.399 -1.867 -4.553 1.00 88.88 93 VAL A C 1
ATOM 712 O O . VAL A 1 93 ? 18.468 -1.973 -3.753 1.00 88.88 93 VAL A O 1
ATOM 715 N N . GLN A 1 94 ? 20.370 -0.976 -4.401 1.00 88.94 94 GLN A N 1
ATOM 716 C CA . GLN A 1 94 ? 20.457 -0.019 -3.312 1.00 88.94 94 GLN A CA 1
ATOM 717 C C . GLN A 1 94 ? 19.995 1.364 -3.774 1.00 88.94 94 GLN A C 1
ATOM 719 O O . GLN A 1 94 ? 20.482 1.897 -4.768 1.00 88.94 94 GLN A O 1
ATOM 724 N N . PHE A 1 95 ? 19.081 1.959 -3.006 1.00 88.12 95 PHE A N 1
ATOM 725 C CA . PHE A 1 95 ? 18.612 3.329 -3.195 1.00 88.12 95 PHE A CA 1
ATOM 726 C C . PHE A 1 95 ? 19.244 4.221 -2.128 1.00 88.12 95 PHE A C 1
ATOM 728 O O . PHE A 1 95 ? 18.997 4.051 -0.933 1.00 88.12 95 PHE A O 1
ATOM 735 N N . ILE A 1 96 ? 20.070 5.166 -2.560 1.00 85.06 96 ILE A N 1
ATOM 736 C CA . ILE A 1 96 ? 20.764 6.121 -1.703 1.00 85.06 96 ILE A CA 1
ATOM 737 C C . ILE A 1 96 ? 20.029 7.451 -1.820 1.00 85.06 96 ILE A C 1
ATOM 739 O O . ILE A 1 96 ? 20.044 8.102 -2.864 1.00 85.06 96 ILE A O 1
ATOM 743 N N . ILE A 1 97 ? 19.369 7.839 -0.733 1.00 83.62 97 ILE A N 1
ATOM 744 C CA . ILE A 1 97 ? 18.644 9.103 -0.619 1.00 83.62 97 ILE A CA 1
ATOM 745 C C . ILE A 1 97 ? 19.557 10.076 0.139 1.00 83.62 97 ILE A C 1
ATOM 747 O O . ILE A 1 97 ? 19.769 9.877 1.339 1.00 83.62 97 ILE A O 1
ATOM 751 N N . PRO A 1 98 ? 20.120 11.110 -0.510 1.00 72.94 98 PRO A N 1
ATOM 752 C CA . PRO A 1 98 ? 20.926 12.113 0.171 1.00 72.94 98 PRO A CA 1
ATOM 753 C C . PRO A 1 98 ? 20.018 12.937 1.088 1.00 72.94 98 PRO A C 1
ATOM 755 O O . PRO A 1 98 ? 19.240 13.773 0.634 1.00 72.94 98 PRO A O 1
ATOM 758 N N . THR A 1 99 ? 20.075 12.693 2.394 1.00 66.25 99 THR A N 1
ATOM 759 C CA . THR A 1 99 ? 19.338 13.498 3.372 1.00 66.25 99 THR A CA 1
ATOM 760 C C . THR A 1 99 ? 20.249 14.589 3.920 1.00 66.25 99 THR A C 1
ATOM 762 O O . THR A 1 99 ? 21.253 14.287 4.564 1.00 66.25 99 THR A O 1
ATOM 765 N N . THR A 1 100 ? 19.883 15.863 3.762 1.00 60.75 100 THR A N 1
ATOM 766 C CA . THR A 1 100 ? 20.330 16.880 4.726 1.00 60.75 100 THR A CA 1
ATOM 767 C C . THR A 1 100 ? 19.766 16.477 6.086 1.00 60.75 100 THR A C 1
ATOM 769 O O . THR A 1 100 ? 18.594 16.116 6.147 1.00 60.75 100 THR A O 1
ATOM 772 N N . ASN A 1 101 ? 20.587 16.490 7.138 1.00 50.47 101 ASN A N 1
ATOM 773 C CA . ASN A 1 101 ? 20.340 15.973 8.496 1.00 50.47 101 ASN A CA 1
ATOM 774 C C . ASN A 1 101 ? 19.154 16.604 9.268 1.00 50.47 101 ASN A C 1
ATOM 776 O O . ASN A 1 101 ? 19.240 16.872 10.462 1.00 50.47 101 ASN A O 1
ATOM 780 N N . ASN A 1 102 ? 17.997 16.779 8.646 1.00 49.41 102 ASN A N 1
ATOM 781 C CA . ASN A 1 102 ? 16.751 17.019 9.342 1.00 49.41 102 ASN A CA 1
ATOM 782 C C . ASN A 1 102 ? 16.196 15.650 9.720 1.00 49.41 102 ASN A C 1
ATOM 784 O O . ASN A 1 102 ? 15.348 15.092 9.024 1.00 49.41 102 ASN A O 1
ATOM 788 N N . ARG A 1 103 ? 16.703 15.093 10.831 1.00 47.38 103 ARG A N 1
ATOM 789 C CA . ARG A 1 103 ? 16.058 13.991 11.562 1.00 47.38 103 ARG A CA 1
ATOM 790 C C . ARG A 1 103 ? 14.718 14.487 12.108 1.00 47.38 103 ARG A C 1
ATOM 792 O O . ARG A 1 103 ? 14.519 14.592 13.314 1.00 47.38 103 ARG A O 1
ATOM 799 N N . LEU A 1 104 ? 13.774 14.769 11.220 1.00 47.84 104 LEU A N 1
ATOM 800 C CA . LEU A 1 104 ? 12.382 14.579 11.554 1.00 47.84 104 LEU A CA 1
ATOM 801 C C . LEU A 1 104 ? 12.270 13.072 11.707 1.00 47.84 104 LEU A C 1
ATOM 803 O O . LEU A 1 104 ? 12.336 12.333 10.727 1.00 47.84 104 LEU A O 1
ATOM 807 N N . TYR A 1 105 ? 12.236 12.601 12.953 1.00 51.31 105 TYR A N 1
ATOM 808 C CA . TYR A 1 105 ? 11.773 11.255 13.237 1.00 51.31 105 TYR A CA 1
ATOM 809 C C . TYR A 1 105 ? 10.442 11.132 12.508 1.00 51.31 105 TYR A C 1
ATOM 811 O O . TYR A 1 105 ? 9.461 11.734 12.943 1.00 51.31 105 TYR A O 1
ATOM 819 N N . ALA A 1 106 ? 10.431 10.439 11.366 1.00 54.00 106 ALA A N 1
ATOM 820 C CA . ALA A 1 106 ? 9.198 10.059 10.717 1.00 54.00 106 ALA A CA 1
ATOM 821 C C . ALA A 1 106 ? 8.433 9.311 11.801 1.00 54.00 106 ALA A C 1
ATOM 823 O O . ALA A 1 106 ? 8.841 8.235 12.244 1.00 54.00 106 ALA A O 1
ATOM 824 N N . GLN A 1 107 ? 7.418 9.967 12.356 1.00 58.53 107 GLN A N 1
ATOM 825 C CA . GLN A 1 107 ? 6.545 9.326 13.310 1.00 58.53 107 GLN A CA 1
ATOM 826 C C . GLN A 1 107 ? 5.960 8.157 12.537 1.00 58.53 107 GLN A C 1
ATOM 828 O O . GLN A 1 107 ? 5.321 8.362 11.507 1.00 58.53 107 GLN A O 1
ATOM 833 N N . ASN A 1 108 ? 6.278 6.935 12.964 1.00 67.69 108 ASN A N 1
ATOM 834 C CA . ASN A 1 108 ? 5.802 5.746 12.282 1.00 67.69 108 ASN A CA 1
ATOM 835 C C . ASN A 1 108 ? 4.299 5.667 12.511 1.00 67.69 108 ASN A C 1
ATOM 837 O O . ASN A 1 108 ? 3.815 5.186 13.533 1.00 67.69 108 ASN A O 1
ATOM 841 N N . CYS A 1 109 ? 3.569 6.261 11.582 1.00 76.50 109 CYS A N 1
ATOM 842 C CA . CYS A 1 109 ? 2.130 6.320 11.564 1.00 76.50 109 CYS A CA 1
ATOM 843 C C . CYS A 1 109 ? 1.623 5.054 10.887 1.00 76.50 109 CYS A C 1
ATOM 845 O O . CYS A 1 109 ? 1.993 4.764 9.752 1.00 76.50 109 CYS A O 1
ATOM 847 N N . ILE A 1 110 ? 0.767 4.307 11.576 1.00 82.25 110 ILE A N 1
ATOM 848 C CA . ILE A 1 110 ? -0.045 3.280 10.927 1.00 82.25 110 ILE A CA 1
ATOM 849 C C . ILE A 1 110 ? -1.454 3.812 10.745 1.00 82.25 110 ILE A C 1
ATOM 851 O O . ILE A 1 110 ? -2.033 4.406 11.657 1.00 82.25 110 ILE A O 1
ATOM 855 N N . THR A 1 111 ? -2.015 3.572 9.571 1.00 89.62 111 THR A N 1
ATOM 856 C CA . THR A 1 111 ? -3.430 3.812 9.316 1.00 89.62 111 THR A CA 1
ATOM 857 C C . THR A 1 111 ? -4.194 2.543 9.653 1.00 89.62 111 THR A C 1
ATOM 859 O O . THR A 1 111 ? -3.881 1.468 9.146 1.00 89.62 111 THR A O 1
ATOM 862 N N . PHE A 1 112 ? -5.183 2.662 10.532 1.00 92.12 112 PHE A N 1
ATOM 863 C CA . PHE A 1 112 ? -6.083 1.579 10.898 1.00 92.12 112 PHE A CA 1
ATOM 864 C C . PHE A 1 112 ? -7.479 1.904 10.383 1.00 92.12 112 PHE A C 1
ATOM 866 O O . PHE A 1 112 ? -8.035 2.941 10.740 1.00 92.12 112 PHE A O 1
ATOM 873 N N . THR A 1 113 ? -8.046 1.022 9.568 1.00 95.81 113 THR A N 1
ATOM 874 C CA . THR A 1 113 ? -9.386 1.194 8.999 1.00 95.81 113 THR A CA 1
ATOM 875 C C . THR A 1 113 ? -10.364 0.255 9.683 1.00 95.81 113 THR A C 1
ATOM 877 O O . THR A 1 113 ? -10.138 -0.953 9.745 1.00 95.81 113 THR A O 1
ATOM 880 N N . ASN A 1 114 ? -11.472 0.795 10.187 1.00 97.00 114 ASN A N 1
ATOM 881 C CA . ASN A 1 114 ? -12.600 -0.010 10.635 1.00 97.00 114 ASN A CA 1
ATOM 882 C C . ASN A 1 114 ? -13.441 -0.426 9.420 1.00 97.00 114 ASN A C 1
ATOM 884 O O . ASN A 1 114 ? -14.321 0.315 8.985 1.00 97.00 114 ASN A O 1
ATOM 888 N N . TRP A 1 115 ? -13.181 -1.621 8.890 1.00 97.19 115 TRP A N 1
ATOM 889 C CA . TRP A 1 115 ? -13.857 -2.135 7.695 1.00 97.19 115 TRP A CA 1
ATOM 890 C C . TRP A 1 115 ? -15.371 -2.310 7.857 1.00 97.19 115 TRP A C 1
ATOM 892 O O . TRP A 1 115 ? -16.109 -2.040 6.916 1.00 97.19 115 TRP A O 1
ATOM 902 N N . ASN A 1 116 ? -15.853 -2.664 9.051 1.00 97.69 116 ASN A N 1
ATOM 903 C CA . ASN A 1 116 ? -17.293 -2.766 9.309 1.00 97.69 116 ASN A CA 1
ATOM 904 C C . ASN A 1 116 ? -17.964 -1.386 9.241 1.00 97.69 116 ASN A C 1
ATOM 906 O O . ASN A 1 116 ? -19.047 -1.238 8.680 1.00 97.69 116 ASN A O 1
ATOM 910 N N . LEU A 1 117 ? -17.308 -0.357 9.790 1.00 97.56 117 LEU A N 1
ATOM 911 C CA . LEU A 1 117 ? -17.785 1.023 9.691 1.00 97.56 117 LEU A CA 1
AT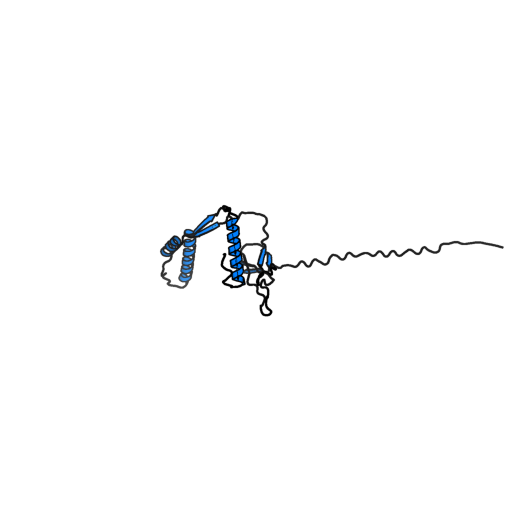OM 912 C C . LEU A 1 117 ? -17.710 1.533 8.248 1.00 97.56 117 LEU A C 1
ATOM 914 O O . LEU A 1 117 ? -18.665 2.141 7.781 1.00 97.56 117 LEU A O 1
ATOM 918 N N . PHE A 1 118 ? -16.618 1.247 7.538 1.00 97.75 118 PHE A N 1
ATOM 919 C CA . PHE A 1 118 ? -16.472 1.561 6.117 1.00 97.75 118 PHE A CA 1
ATOM 920 C C . PHE A 1 118 ? -17.631 0.986 5.297 1.00 97.75 118 PHE A C 1
ATOM 922 O O . PHE A 1 118 ? -18.313 1.726 4.594 1.00 97.75 118 PHE A O 1
ATOM 929 N N . GLN A 1 119 ? -17.910 -0.312 5.450 1.00 96.31 119 GLN A N 1
ATOM 930 C CA . GLN A 1 119 ? -19.023 -0.982 4.778 1.00 96.31 119 GLN A CA 1
ATOM 931 C C . GLN A 1 119 ? -20.364 -0.350 5.148 1.00 96.31 119 GLN A C 1
ATOM 933 O O . GLN A 1 119 ? -21.156 -0.041 4.261 1.00 96.31 119 GLN A O 1
ATOM 938 N N . LYS A 1 120 ? -20.608 -0.091 6.439 1.00 96.50 120 LYS A N 1
ATOM 939 C CA . LYS A 1 120 ? -21.833 0.579 6.893 1.00 96.50 120 LYS A CA 1
ATOM 940 C C . LYS A 1 120 ? -22.019 1.943 6.219 1.00 96.50 120 LYS A C 1
ATOM 942 O O . LYS A 1 120 ? -23.117 2.238 5.754 1.00 96.50 120 LYS A O 1
ATOM 947 N N . ILE A 1 121 ? -20.958 2.750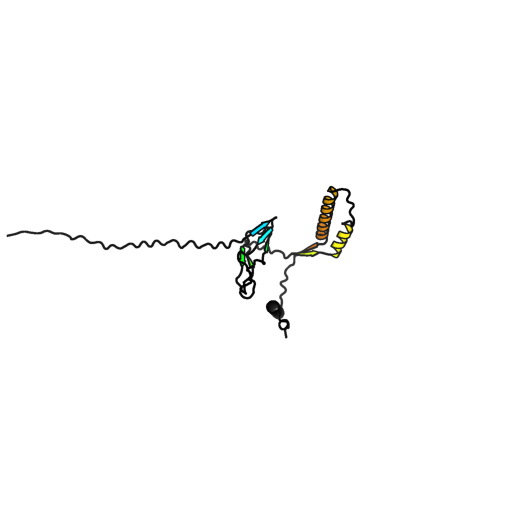 6.138 1.00 96.38 121 ILE A N 1
ATOM 948 C CA . ILE A 1 121 ? -20.995 4.063 5.483 1.00 96.38 121 ILE A CA 1
ATOM 949 C C . ILE A 1 121 ? -21.275 3.896 3.988 1.00 96.38 121 ILE A C 1
ATOM 951 O O . ILE A 1 121 ? -22.191 4.542 3.482 1.00 96.38 121 ILE A O 1
ATOM 955 N N . LEU A 1 122 ? -20.565 3.004 3.289 1.00 94.44 122 LEU A N 1
ATOM 956 C CA . LEU A 1 122 ? -20.787 2.758 1.859 1.00 94.44 122 LEU A CA 1
ATOM 957 C C . LEU A 1 122 ? -22.227 2.338 1.561 1.00 94.44 122 LEU A C 1
ATOM 959 O O . LEU A 1 122 ? -22.861 2.932 0.694 1.00 94.44 122 LEU A O 1
ATOM 963 N N . HIS A 1 123 ? -22.769 1.377 2.312 1.00 92.69 123 HIS A N 1
ATOM 964 C CA . HIS A 1 123 ? -24.147 0.915 2.125 1.00 92.69 123 HIS A CA 1
ATOM 965 C C . HIS A 1 123 ? -25.181 2.023 2.345 1.00 92.69 123 HIS A C 1
ATOM 967 O O . HIS A 1 123 ? -26.233 2.005 1.716 1.00 92.69 123 HIS A O 1
ATOM 973 N N . SER A 1 124 ? -24.889 2.989 3.221 1.00 90.81 124 SER A N 1
ATOM 974 C CA . SER A 1 124 ? -25.777 4.130 3.462 1.00 90.81 124 SER A CA 1
ATOM 975 C C . SER A 1 124 ? -25.617 5.283 2.464 1.00 90.81 124 SER A C 1
ATOM 977 O O . SER A 1 124 ? -26.534 6.085 2.324 1.00 90.81 124 SER A O 1
ATOM 979 N N . THR A 1 125 ? -24.470 5.393 1.787 1.00 89.31 125 THR A N 1
ATOM 980 C CA . THR A 1 125 ? -24.114 6.573 0.973 1.00 89.31 125 THR A CA 1
ATOM 981 C C . THR A 1 125 ? -24.123 6.310 -0.528 1.00 89.31 125 THR A C 1
ATOM 983 O O . THR A 1 125 ? -24.299 7.246 -1.306 1.00 89.31 125 THR A O 1
ATOM 986 N N . ILE A 1 126 ? -23.948 5.059 -0.957 1.00 88.00 126 ILE A N 1
ATOM 987 C CA . ILE A 1 126 ? -23.908 4.693 -2.371 1.00 88.00 126 ILE A CA 1
ATOM 988 C C . ILE A 1 126 ? -25.201 3.962 -2.743 1.00 88.00 126 ILE A C 1
ATOM 990 O O . ILE A 1 126 ? -25.417 2.832 -2.298 1.00 88.00 126 ILE A O 1
ATOM 994 N N . PRO A 1 127 ? -26.068 4.566 -3.573 1.00 80.56 127 PRO A N 1
ATOM 995 C CA . PRO A 1 127 ? -27.253 3.882 -4.066 1.00 80.56 127 PRO A CA 1
ATOM 996 C C . PRO A 1 127 ? -26.842 2.744 -5.008 1.00 80.56 127 PRO A C 1
ATOM 998 O O . PRO A 1 127 ? -26.057 2.948 -5.930 1.00 80.56 127 PRO A O 1
ATOM 1001 N N . GLY A 1 128 ? -27.396 1.546 -4.803 1.00 80.50 128 GLY A N 1
ATOM 1002 C CA . GLY A 1 128 ? -27.051 0.365 -5.607 1.00 80.50 128 GLY A CA 1
ATOM 1003 C C . GLY A 1 128 ? -27.505 0.429 -7.072 1.00 80.50 128 GLY A C 1
ATOM 1004 O O . GLY A 1 128 ? -26.950 -0.276 -7.905 1.00 80.50 128 GLY A O 1
ATOM 1005 N N . ASN A 1 129 ? -28.491 1.272 -7.394 1.00 85.31 129 ASN A N 1
ATOM 1006 C CA . ASN A 1 129 ? -28.978 1.470 -8.759 1.00 85.31 129 ASN A CA 1
ATOM 1007 C C . ASN A 1 129 ? -29.249 2.964 -9.020 1.00 85.31 129 ASN A C 1
ATOM 1009 O O . ASN A 1 129 ? -30.385 3.424 -8.847 1.00 85.31 129 ASN A O 1
ATOM 1013 N N . PRO A 1 130 ? -28.214 3.762 -9.341 1.00 83.62 130 PRO A N 1
ATOM 1014 C CA . PRO A 1 130 ? -28.401 5.172 -9.646 1.00 83.62 130 PRO A CA 1
ATOM 1015 C C . PRO A 1 130 ? -29.193 5.318 -10.950 1.00 83.62 130 PRO A C 1
ATOM 1017 O O . PRO A 1 130 ? -28.840 4.737 -11.972 1.00 83.62 130 PRO A O 1
ATOM 1020 N N . LYS A 1 131 ? -30.260 6.122 -10.928 1.00 85.94 131 LYS A N 1
ATOM 1021 C CA . LYS A 1 131 ? -30.946 6.528 -12.160 1.00 85.94 131 LYS A CA 1
ATOM 1022 C C . LYS A 1 131 ? -30.038 7.489 -12.926 1.00 85.94 131 LYS A C 1
ATOM 1024 O O . LYS A 1 131 ? -29.569 8.463 -12.340 1.00 85.94 131 LYS A O 1
ATOM 1029 N N . ILE A 1 132 ? -29.805 7.188 -14.199 1.00 90.50 132 ILE A 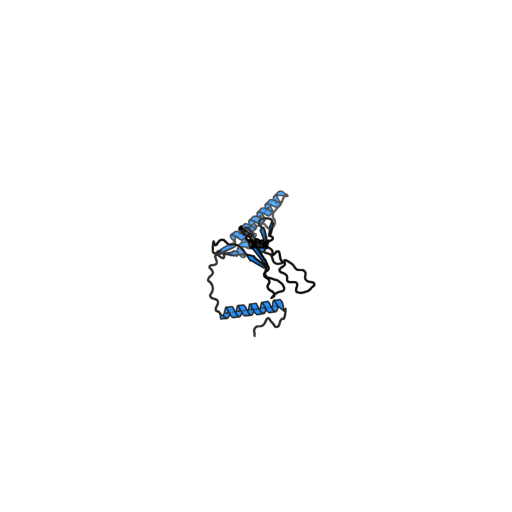N 1
ATOM 1030 C CA . ILE A 1 132 ? -29.001 7.989 -15.123 1.00 90.50 132 ILE A CA 1
ATOM 1031 C C . ILE A 1 132 ? -29.855 8.212 -16.366 1.00 90.50 132 ILE A C 1
ATOM 1033 O O . ILE A 1 132 ? -30.307 7.244 -16.978 1.00 90.50 132 ILE A O 1
ATOM 1037 N N . SER A 1 133 ? -30.096 9.473 -16.711 1.00 89.88 133 SER A N 1
ATOM 1038 C CA . SER A 1 133 ? -31.011 9.854 -17.796 1.00 89.88 133 SER A CA 1
ATOM 1039 C C . SER A 1 133 ? -30.288 10.438 -19.011 1.00 89.88 133 SER A C 1
ATOM 1041 O O . SER A 1 133 ? -30.860 10.486 -20.097 1.00 89.88 133 SER A O 1
ATOM 1043 N N . ASN A 1 134 ? -29.040 10.888 -18.855 1.00 90.38 134 ASN A N 1
ATOM 1044 C CA . ASN A 1 134 ? -28.221 11.446 -19.933 1.00 90.38 134 ASN A CA 1
ATOM 1045 C C . ASN A 1 134 ? -26.720 11.218 -19.684 1.00 90.38 134 ASN A C 1
ATOM 1047 O O . ASN A 1 134 ? -26.313 10.781 -18.610 1.00 90.38 134 ASN A O 1
ATOM 1051 N N . ALA A 1 135 ? -25.899 11.510 -20.696 1.00 88.31 135 ALA A N 1
ATOM 1052 C CA . ALA A 1 135 ? -24.459 11.271 -20.647 1.00 88.31 135 ALA A CA 1
ATOM 1053 C C . ALA A 1 135 ? -23.724 12.146 -19.615 1.00 88.31 135 ALA A C 1
ATOM 1055 O O . ALA A 1 135 ? -22.799 11.660 -18.976 1.00 88.31 135 ALA A O 1
ATOM 1056 N N . ASN A 1 136 ? -24.157 13.391 -19.393 1.00 87.75 136 ASN A N 1
ATOM 1057 C CA . ASN A 1 136 ? -23.518 14.287 -18.420 1.00 87.75 136 ASN A CA 1
ATOM 1058 C C . ASN A 1 136 ? -23.703 13.780 -16.979 1.00 87.75 136 ASN A C 1
ATOM 1060 O O . ASN A 1 136 ? -22.796 13.880 -16.157 1.00 87.75 136 ASN A O 1
ATOM 1064 N N . GLU A 1 137 ? -24.850 13.160 -16.686 1.00 90.50 137 GLU A N 1
ATOM 1065 C CA . GLU A 1 137 ? -25.104 12.524 -15.389 1.00 90.50 137 GLU A CA 1
ATOM 1066 C C . GLU A 1 137 ? -24.164 11.338 -15.117 1.00 90.50 137 GLU A C 1
ATOM 1068 O O . GLU A 1 137 ? -23.931 11.013 -13.954 1.00 90.50 137 GLU A O 1
ATOM 1073 N N . ILE A 1 138 ? -23.596 10.692 -16.144 1.00 90.44 138 ILE A N 1
ATOM 1074 C CA . ILE A 1 138 ? -22.655 9.574 -15.952 1.00 90.44 138 ILE A CA 1
ATOM 1075 C C . ILE A 1 138 ? -21.415 10.062 -15.202 1.00 90.44 138 ILE A C 1
ATOM 1077 O O . ILE A 1 138 ? -21.063 9.499 -14.162 1.00 90.44 138 ILE A O 1
ATOM 1081 N N . ASP A 1 139 ? -20.790 11.129 -15.695 1.00 91.88 139 ASP A N 1
ATOM 1082 C CA . ASP A 1 139 ? -19.564 11.673 -15.111 1.00 91.88 139 ASP A CA 1
ATOM 1083 C C . ASP A 1 139 ? -19.810 12.194 -13.691 1.00 91.88 139 ASP A C 1
ATOM 1085 O O . ASP A 1 139 ? -19.024 11.932 -12.775 1.00 91.88 139 ASP A O 1
ATOM 1089 N N . GLU A 1 140 ? -20.953 12.844 -13.463 1.00 91.44 140 GLU A N 1
ATOM 1090 C CA . GLU A 1 140 ? -21.361 13.287 -12.130 1.00 91.44 140 GLU A CA 1
ATOM 1091 C C . GLU A 1 140 ? -21.546 12.115 -11.159 1.00 91.44 140 GLU A C 1
ATOM 1093 O O . GLU A 1 140 ? -21.099 12.181 -10.009 1.00 91.44 140 GLU A O 1
ATOM 1098 N N . LYS A 1 141 ? -22.175 11.016 -11.596 1.00 91.25 141 LYS A N 1
ATOM 1099 C CA . LYS A 1 141 ? -22.369 9.828 -10.753 1.00 91.25 141 LYS A CA 1
ATOM 1100 C C . LYS A 1 141 ? -21.057 9.111 -10.464 1.00 91.25 141 LYS A C 1
ATOM 1102 O O . LYS A 1 141 ? -20.872 8.662 -9.333 1.00 91.25 141 LYS A O 1
ATOM 1107 N N . ILE A 1 142 ? -20.129 9.053 -11.419 1.00 92.38 142 ILE A N 1
ATOM 1108 C CA . ILE A 1 142 ? -18.777 8.515 -11.203 1.00 92.38 142 ILE A CA 1
ATOM 1109 C C . ILE A 1 142 ? -18.018 9.371 -10.182 1.00 92.38 142 ILE A C 1
ATOM 1111 O O . ILE A 1 142 ? -17.410 8.832 -9.249 1.00 92.38 142 ILE A O 1
ATOM 1115 N N . ALA A 1 143 ? -18.085 10.698 -10.309 1.00 92.56 143 ALA A N 1
ATOM 1116 C CA . ALA A 1 143 ? -17.453 11.618 -9.370 1.00 92.56 143 ALA A CA 1
ATOM 1117 C C . ALA A 1 143 ? -18.044 11.480 -7.957 1.00 92.56 143 ALA A C 1
ATOM 1119 O O . ALA A 1 143 ? -17.296 11.371 -6.982 1.00 92.56 143 ALA A O 1
ATOM 1120 N N . GLN A 1 144 ? -19.375 11.405 -7.836 1.00 92.12 144 GLN A N 1
ATOM 1121 C CA . GLN A 1 144 ? -20.067 11.177 -6.562 1.00 92.12 144 GLN A CA 1
ATOM 1122 C C . GLN A 1 144 ? -19.694 9.828 -5.942 1.00 92.12 144 GLN A C 1
ATOM 1124 O O . GLN A 1 144 ? -19.367 9.768 -4.759 1.00 92.12 144 GLN A O 1
ATOM 1129 N N . PHE A 1 145 ? -19.682 8.752 -6.730 1.00 93.69 145 PHE A N 1
ATOM 1130 C CA . PHE A 1 145 ? -19.282 7.421 -6.275 1.00 93.69 145 PHE A CA 1
ATOM 1131 C C . PHE A 1 145 ? -17.850 7.416 -5.727 1.00 93.69 145 PHE A C 1
ATOM 1133 O O . PHE A 1 145 ? -17.607 6.962 -4.607 1.00 93.69 145 PHE A O 1
ATOM 1140 N N . THR A 1 146 ? -16.914 7.998 -6.478 1.00 95.38 146 THR A N 1
ATOM 1141 C CA . THR A 1 146 ? -15.501 8.101 -6.087 1.00 95.38 146 THR A CA 1
ATOM 1142 C C . THR A 1 146 ? -15.337 8.933 -4.815 1.00 95.38 146 THR A C 1
ATOM 1144 O O . THR A 1 146 ? -14.652 8.521 -3.877 1.00 95.38 146 THR A O 1
ATOM 1147 N N . SER A 1 147 ? -16.020 10.080 -4.747 1.00 95.50 147 SER A N 1
ATOM 1148 C CA . SER A 1 147 ? -16.021 10.955 -3.573 1.00 95.50 147 SER A CA 1
ATOM 1149 C C . SER A 1 147 ? -16.579 10.249 -2.335 1.00 95.50 147 SER A C 1
ATOM 1151 O O . SER A 1 147 ? -15.982 10.319 -1.260 1.00 95.50 147 SER A O 1
ATOM 1153 N N . ASN A 1 148 ? -17.666 9.486 -2.481 1.00 95.56 148 ASN A N 1
ATOM 1154 C CA . ASN A 1 148 ? -18.268 8.727 -1.386 1.00 95.56 148 ASN A CA 1
ATOM 1155 C C . ASN A 1 148 ? -17.335 7.629 -0.868 1.00 95.56 148 ASN A C 1
ATOM 1157 O O . ASN A 1 148 ? -17.217 7.469 0.346 1.00 95.56 148 ASN A O 1
ATOM 1161 N N . ILE A 1 149 ? -16.613 6.923 -1.746 1.00 96.50 149 ILE A N 1
ATOM 1162 C CA . ILE A 1 149 ? -15.594 5.944 -1.332 1.00 96.50 149 ILE A CA 1
ATOM 1163 C C . ILE A 1 149 ? -14.469 6.628 -0.555 1.00 96.50 149 ILE A C 1
ATOM 1165 O O . ILE A 1 149 ? -14.105 6.166 0.529 1.00 96.50 149 ILE A O 1
ATOM 1169 N N . HIS A 1 150 ? -13.938 7.737 -1.077 1.00 96.50 150 HIS A N 1
ATOM 1170 C CA . HIS A 1 150 ? -12.874 8.498 -0.419 1.00 96.50 150 HIS A CA 1
ATOM 1171 C C . HIS A 1 150 ? -13.319 9.049 0.941 1.00 96.50 150 HIS A C 1
ATOM 1173 O O . HIS A 1 150 ? -12.589 8.982 1.929 1.00 96.50 150 HIS A O 1
AT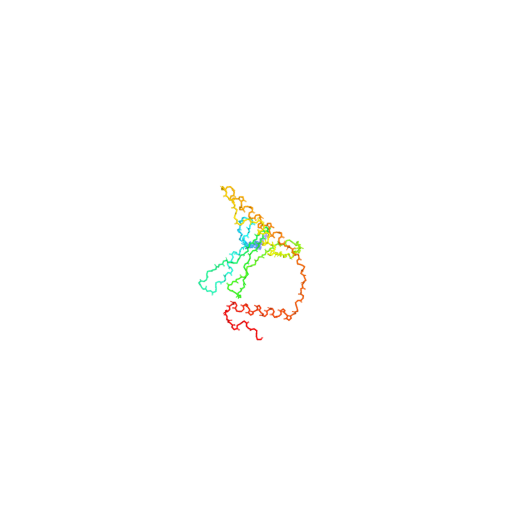OM 1179 N N . SER A 1 151 ? -14.546 9.553 1.024 1.00 96.25 151 SER A N 1
ATOM 1180 C CA . SER A 1 151 ? -15.120 10.029 2.277 1.00 96.25 151 SER A CA 1
ATOM 1181 C C . SER A 1 151 ? -15.313 8.882 3.271 1.00 96.25 151 SER A C 1
ATOM 1183 O O . SER A 1 151 ? -14.920 9.000 4.431 1.00 96.25 151 SER A O 1
ATOM 1185 N N . ALA A 1 152 ? -15.832 7.736 2.821 1.00 97.19 152 ALA A N 1
ATOM 1186 C CA . ALA A 1 152 ? -16.038 6.564 3.664 1.00 97.19 152 ALA A CA 1
ATOM 1187 C C . ALA A 1 152 ? -14.721 6.017 4.226 1.00 97.19 152 ALA A C 1
ATOM 1189 O O . ALA A 1 152 ? -14.651 5.701 5.418 1.00 97.19 152 ALA A O 1
ATOM 1190 N N . ILE A 1 153 ? -13.662 5.925 3.410 1.00 96.94 153 ILE A N 1
ATOM 1191 C CA . ILE A 1 153 ? -12.354 5.471 3.897 1.00 96.94 153 ILE A CA 1
ATOM 1192 C C . ILE A 1 153 ? -11.787 6.472 4.905 1.00 96.94 153 ILE A C 1
ATOM 1194 O O . ILE A 1 153 ? -11.416 6.075 6.001 1.00 96.94 153 ILE A O 1
ATOM 1198 N N . ASN A 1 154 ? -11.852 7.775 4.628 1.00 95.50 154 ASN A N 1
ATOM 1199 C CA . ASN A 1 154 ? -11.347 8.798 5.545 1.00 95.50 154 ASN A CA 1
ATOM 1200 C C . ASN A 1 154 ? -12.086 8.806 6.892 1.00 95.50 154 ASN A C 1
ATOM 1202 O O . ASN A 1 154 ? -11.456 8.957 7.934 1.00 95.50 154 ASN A O 1
ATOM 1206 N N . GLN A 1 155 ? -13.405 8.603 6.891 1.00 95.88 155 GLN A N 1
ATOM 1207 C CA . GLN A 1 155 ? -14.212 8.548 8.116 1.00 95.88 155 GLN A CA 1
ATOM 1208 C C . GLN A 1 155 ? -14.003 7.258 8.922 1.00 95.88 155 GLN A C 1
ATOM 1210 O O . GLN A 1 155 ? -14.153 7.247 10.145 1.00 95.88 155 GLN A O 1
ATOM 1215 N N . SER A 1 156 ? -13.680 6.155 8.246 1.00 97.06 156 SER A N 1
ATOM 1216 C CA . SER A 1 156 ? -13.474 4.848 8.880 1.00 97.06 156 SER A CA 1
ATOM 1217 C C . SER A 1 156 ? -12.012 4.560 9.226 1.00 97.06 156 SER A C 1
ATOM 1219 O O . SER A 1 156 ? -11.739 3.645 10.010 1.00 97.06 156 SER A O 1
ATOM 1221 N N . SER A 1 157 ? -11.077 5.342 8.691 1.00 96.75 157 SER A N 1
ATOM 1222 C CA . SER A 1 157 ? -9.650 5.261 8.973 1.00 96.75 157 SER A CA 1
ATOM 1223 C C . SER A 1 157 ? -9.232 6.202 10.098 1.00 96.75 157 SER A C 1
ATOM 1225 O O . SER A 1 157 ? -9.694 7.330 10.227 1.00 96.75 157 SER A O 1
ATOM 1227 N N . LYS A 1 158 ? -8.292 5.741 10.921 1.00 93.00 158 LYS A N 1
ATOM 1228 C CA . LYS A 1 158 ? -7.606 6.552 11.927 1.00 93.00 158 LYS A CA 1
ATOM 1229 C C . LYS A 1 158 ? -6.111 6.333 11.807 1.00 93.00 158 LYS A C 1
ATOM 1231 O O . LYS A 1 158 ? -5.648 5.195 11.740 1.00 93.00 158 LYS A O 1
ATOM 1236 N N . VAL A 1 159 ? -5.355 7.422 11.818 1.00 89.81 159 VAL A N 1
ATOM 1237 C CA . VAL A 1 159 ? -3.895 7.365 11.865 1.00 89.81 159 VAL A CA 1
ATOM 1238 C C . VAL A 1 159 ? -3.462 7.305 13.322 1.00 89.81 159 VAL A C 1
ATOM 1240 O O . VAL A 1 159 ? -3.836 8.154 14.130 1.00 89.81 159 VAL A O 1
ATOM 1243 N N . LYS A 1 160 ? -2.674 6.290 13.672 1.00 83.12 160 LYS A N 1
ATOM 1244 C CA . LYS A 1 160 ? -2.068 6.152 14.993 1.00 83.12 160 LYS A CA 1
ATOM 1245 C C . LYS A 1 160 ? -0.561 6.292 14.869 1.00 83.12 160 LYS A C 1
ATOM 1247 O O . LYS A 1 160 ? 0.088 5.495 14.194 1.00 83.12 160 LYS A O 1
ATOM 1252 N N . VAL A 1 161 ? -0.009 7.261 15.591 1.00 82.44 161 VAL A N 1
ATOM 1253 C CA . VAL A 1 161 ? 1.435 7.364 15.801 1.00 82.44 161 VAL A CA 1
ATOM 1254 C C . VAL A 1 161 ? 1.875 6.188 16.670 1.00 82.44 161 VAL A C 1
ATOM 1256 O O . VAL A 1 161 ? 1.484 6.076 17.836 1.00 82.44 161 VAL A O 1
ATOM 1259 N N . ILE A 1 162 ? 2.687 5.295 16.112 1.00 75.50 162 ILE A N 1
ATOM 1260 C CA . ILE A 1 162 ? 3.351 4.252 16.882 1.00 75.50 162 ILE A CA 1
ATOM 1261 C C . ILE A 1 162 ? 4.582 4.873 17.522 1.00 75.50 162 ILE A C 1
ATOM 1263 O O . ILE A 1 162 ? 5.573 5.184 16.862 1.00 75.50 162 ILE A O 1
ATOM 1267 N N . LYS A 1 163 ? 4.547 4.996 18.848 1.00 68.88 163 LYS A N 1
ATOM 1268 C CA . LYS A 1 163 ? 5.783 5.110 19.616 1.00 68.88 163 LYS A CA 1
ATOM 1269 C C . LYS A 1 163 ? 6.462 3.750 19.546 1.00 68.88 163 LYS A C 1
ATOM 1271 O O . LYS A 1 163 ? 5.898 2.762 20.018 1.00 68.88 163 LYS A O 1
ATOM 1276 N N . HIS A 1 164 ? 7.647 3.681 18.947 1.00 59.78 164 HIS A N 1
ATOM 1277 C CA . HIS A 1 164 ? 8.481 2.498 19.094 1.00 59.78 164 HIS A CA 1
ATOM 1278 C C . HIS A 1 164 ? 8.849 2.356 20.566 1.00 59.78 164 HIS A C 1
ATOM 1280 O O . HIS A 1 164 ? 9.816 2.949 21.034 1.00 59.78 164 HIS A O 1
ATOM 1286 N N . ASN A 1 165 ? 8.102 1.529 21.291 1.00 57.66 165 ASN A N 1
ATOM 1287 C CA . ASN A 1 165 ? 8.728 0.785 22.360 1.00 57.66 165 ASN A CA 1
ATOM 1288 C C . ASN A 1 165 ? 9.661 -0.174 21.636 1.00 57.66 165 ASN A C 1
ATOM 1290 O O . ASN A 1 165 ? 9.192 -1.124 21.006 1.00 57.66 165 ASN A O 1
ATOM 1294 N N . ILE A 1 166 ? 10.962 0.122 21.636 1.00 60.38 166 ILE A N 1
ATOM 1295 C CA . ILE A 1 166 ? 11.977 -0.847 21.235 1.00 60.38 166 ILE A CA 1
ATOM 1296 C C . ILE A 1 166 ? 11.785 -2.005 22.205 1.00 60.38 166 ILE A C 1
ATOM 1298 O O . ILE A 1 166 ? 12.259 -1.974 23.337 1.00 60.38 166 ILE A O 1
ATOM 1302 N N . THR A 1 167 ? 10.969 -2.980 21.809 1.00 62.88 167 THR A N 1
ATOM 1303 C CA . THR A 1 167 ? 10.727 -4.154 22.624 1.00 62.88 167 THR A CA 1
ATOM 1304 C C . THR A 1 167 ? 12.079 -4.828 22.689 1.00 62.88 167 THR A C 1
ATOM 1306 O O . THR A 1 167 ? 12.617 -5.237 21.660 1.00 62.88 167 THR A O 1
ATOM 1309 N N . PHE A 1 168 ? 12.688 -4.850 23.870 1.00 75.38 168 PHE A N 1
ATOM 1310 C CA . PHE A 1 168 ? 13.923 -5.580 24.070 1.00 75.38 168 PHE A CA 1
ATOM 1311 C C . PHE A 1 168 ? 13.618 -7.050 23.778 1.00 75.38 168 PHE A C 1
ATOM 1313 O O . PHE A 1 168 ? 13.037 -7.746 24.603 1.00 75.38 168 PHE A O 1
ATOM 1320 N N . ILE A 1 169 ? 13.933 -7.511 22.566 1.00 81.25 169 ILE A N 1
ATOM 1321 C CA . ILE A 1 169 ? 13.786 -8.917 22.196 1.00 81.25 169 ILE A CA 1
ATOM 1322 C C . ILE A 1 169 ? 14.967 -9.643 22.840 1.00 81.25 169 ILE A C 1
ATOM 1324 O O . ILE A 1 169 ? 16.099 -9.358 22.441 1.00 81.25 169 ILE A O 1
ATOM 1328 N N . PRO A 1 170 ? 14.769 -10.572 23.792 1.00 89.94 170 PRO A N 1
ATOM 1329 C CA . PRO A 1 170 ? 15.866 -11.318 24.396 1.00 89.94 170 PRO A CA 1
ATOM 1330 C C . PRO A 1 170 ? 16.724 -12.021 23.340 1.00 89.94 170 PRO A C 1
ATOM 1332 O O . PRO A 1 170 ? 16.236 -12.438 22.285 1.00 89.94 170 PRO A O 1
ATOM 1335 N N . ARG A 1 171 ? 18.022 -12.182 23.622 1.00 88.50 171 ARG A N 1
ATOM 1336 C CA . ARG A 1 171 ? 18.985 -12.744 22.658 1.00 88.50 171 ARG A CA 1
ATOM 1337 C C . ARG A 1 171 ? 18.567 -14.124 22.143 1.00 88.50 171 ARG A C 1
ATOM 1339 O O . ARG A 1 171 ? 18.698 -14.371 20.952 1.00 88.50 171 ARG A O 1
ATOM 1346 N N . SER A 1 172 ? 17.995 -14.965 23.003 1.00 91.94 172 SER A N 1
ATOM 1347 C CA . SER A 1 172 ? 17.483 -16.294 22.646 1.00 91.94 172 SER A CA 1
ATOM 1348 C C . SER A 1 172 ? 16.419 -16.251 21.543 1.00 91.94 172 SER A C 1
ATOM 1350 O O . SER A 1 172 ? 16.473 -17.044 20.605 1.00 91.94 172 SER A O 1
ATOM 1352 N N . LEU A 1 173 ? 15.485 -15.294 21.600 1.00 88.94 173 LEU A N 1
ATOM 1353 C CA . LEU A 1 173 ? 14.469 -15.114 20.562 1.00 88.94 173 LEU A CA 1
ATOM 1354 C C . LEU A 1 173 ? 15.077 -14.573 19.266 1.00 88.94 173 LEU A C 1
ATOM 1356 O O . LEU A 1 173 ? 14.716 -15.046 18.190 1.00 88.94 173 LEU A O 1
ATOM 1360 N N . ARG A 1 174 ? 16.043 -13.646 19.347 1.00 88.69 174 ARG A N 1
ATOM 1361 C CA . ARG A 1 174 ? 16.774 -13.166 18.158 1.00 88.69 174 ARG A CA 1
ATOM 1362 C C . ARG A 1 174 ? 17.493 -14.307 17.443 1.00 88.69 174 ARG A C 1
ATOM 1364 O O . ARG A 1 174 ? 17.400 -14.394 16.223 1.00 88.69 174 ARG A O 1
ATOM 1371 N N . THR A 1 175 ? 18.138 -15.204 18.189 1.00 93.75 175 THR A N 1
ATOM 1372 C CA . THR A 1 175 ? 18.796 -16.392 17.628 1.00 93.75 175 THR A CA 1
ATOM 1373 C C . THR A 1 175 ? 17.795 -17.306 16.923 1.00 93.75 175 THR A C 1
ATOM 1375 O O . THR A 1 175 ? 18.032 -17.700 15.786 1.00 93.75 175 THR A O 1
ATOM 1378 N N . LYS A 1 176 ? 16.632 -17.577 17.532 1.00 93.69 176 LYS A N 1
ATOM 1379 C CA . LYS A 1 176 ? 15.573 -18.386 16.897 1.00 93.69 176 LYS A CA 1
ATOM 1380 C C . LYS A 1 176 ? 15.019 -17.738 15.623 1.00 93.69 176 LYS A C 1
ATOM 1382 O O . LYS A 1 176 ? 14.780 -18.426 14.634 1.00 93.69 176 LYS A O 1
ATOM 1387 N N . ILE A 1 177 ? 14.828 -16.416 15.624 1.00 90.19 177 ILE A N 1
ATOM 1388 C CA . ILE A 1 177 ? 14.390 -15.667 14.435 1.00 90.19 177 ILE A CA 1
ATOM 1389 C C . ILE A 1 177 ? 15.445 -15.755 13.328 1.00 90.19 177 ILE A C 1
ATOM 1391 O O . ILE A 1 177 ? 15.092 -16.011 12.175 1.00 90.19 177 ILE A O 1
ATOM 1395 N N . ALA A 1 178 ? 16.720 -15.565 13.674 1.00 91.31 178 ALA A N 1
ATOM 1396 C CA . ALA A 1 178 ? 17.830 -15.664 12.735 1.00 91.31 178 ALA A CA 1
ATOM 1397 C C . ALA A 1 178 ? 17.902 -17.061 12.106 1.00 91.31 178 ALA A C 1
ATOM 1399 O O . ALA A 1 178 ? 17.974 -17.168 10.883 1.00 91.31 178 ALA A O 1
ATOM 1400 N N . GLU A 1 179 ? 17.777 -18.115 12.915 1.00 94.69 179 GLU A N 1
ATOM 1401 C CA . GLU A 1 179 ? 17.821 -19.497 12.437 1.00 94.69 179 GLU A CA 1
ATOM 1402 C C . GLU A 1 179 ? 16.642 -19.831 11.517 1.00 94.69 179 GLU A C 1
ATOM 1404 O O . GLU A 1 179 ? 16.830 -20.338 10.412 1.00 94.69 179 GLU A O 1
ATOM 1409 N N . LYS A 1 180 ? 15.420 -19.436 11.893 1.00 93.44 180 LYS A N 1
ATOM 1410 C CA . LYS A 1 180 ? 14.242 -19.577 11.026 1.00 93.44 180 LYS A CA 1
ATOM 1411 C C . LYS A 1 180 ? 14.446 -18.883 9.675 1.00 93.44 180 LYS A C 1
ATOM 1413 O O . LYS A 1 180 ? 14.125 -19.443 8.627 1.00 93.44 180 LYS A O 1
ATOM 1418 N N . ASN A 1 181 ? 14.959 -17.652 9.687 1.00 88.69 181 ASN A N 1
ATOM 1419 C CA . ASN A 1 181 ? 15.204 -16.891 8.463 1.00 88.69 181 ASN A CA 1
ATOM 1420 C C . ASN A 1 181 ? 16.308 -17.536 7.611 1.00 88.69 181 ASN A C 1
ATOM 1422 O O . ASN A 1 181 ? 16.187 -17.549 6.387 1.00 88.69 181 ASN A O 1
ATOM 1426 N N . ARG A 1 182 ? 17.341 -18.111 8.241 1.00 92.38 182 ARG A N 1
ATOM 1427 C CA . ARG A 1 182 ? 18.400 -18.878 7.573 1.00 92.38 182 ARG A CA 1
ATOM 1428 C C . ARG A 1 182 ? 17.831 -20.104 6.856 1.00 92.38 182 ARG A C 1
ATOM 1430 O O . ARG A 1 182 ? 18.050 -20.243 5.656 1.00 92.38 182 ARG A O 1
ATOM 1437 N N . LEU A 1 183 ? 17.044 -20.931 7.549 1.00 89.38 183 LEU A N 1
ATOM 1438 C CA . LEU A 1 183 ? 16.389 -22.114 6.970 1.00 89.38 183 LEU A CA 1
ATOM 1439 C C . LEU A 1 183 ? 15.446 -21.733 5.820 1.00 89.38 183 LEU A C 1
ATOM 1441 O O . LEU A 1 183 ? 15.456 -22.367 4.767 1.00 89.38 183 LEU A O 1
ATOM 1445 N N . ARG A 1 184 ? 14.681 -20.643 5.973 1.00 86.19 184 ARG A N 1
ATOM 1446 C CA . ARG A 1 184 ? 13.809 -20.128 4.906 1.00 86.19 184 ARG A CA 1
ATOM 1447 C C . ARG A 1 184 ? 14.601 -19.722 3.665 1.00 86.19 184 ARG A C 1
ATOM 1449 O O . ARG A 1 184 ? 14.203 -20.098 2.566 1.00 86.19 184 ARG A O 1
ATOM 1456 N N . LYS A 1 185 ? 15.706 -18.984 3.827 1.00 85.31 185 LYS A N 1
ATOM 1457 C CA . LYS A 1 185 ? 16.596 -18.618 2.711 1.00 85.31 185 LYS A CA 1
ATOM 1458 C C . LYS A 1 185 ? 17.143 -19.866 2.017 1.00 85.31 185 LYS A C 1
ATOM 1460 O O . LYS A 1 185 ? 17.107 -19.949 0.794 1.00 85.31 185 LYS A O 1
ATOM 1465 N N . GLN A 1 186 ? 17.583 -20.851 2.799 1.00 84.94 186 GLN A N 1
ATOM 1466 C CA . GLN A 1 186 ? 18.120 -22.107 2.283 1.00 84.94 186 GLN A CA 1
ATOM 1467 C C . GLN A 1 186 ? 17.070 -22.875 1.465 1.00 84.94 186 GLN A C 1
ATOM 1469 O O . GLN A 1 186 ? 17.335 -23.241 0.324 1.00 84.94 186 GLN A O 1
ATOM 1474 N N . TRP A 1 187 ? 15.849 -23.024 1.989 1.00 83.44 187 TRP A N 1
ATOM 1475 C CA . TRP A 1 187 ? 14.739 -23.647 1.264 1.00 83.44 187 TRP A CA 1
ATOM 1476 C C . TRP A 1 187 ? 14.355 -22.878 -0.005 1.00 83.44 187 TRP A C 1
ATOM 1478 O O . TRP A 1 187 ? 14.095 -23.488 -1.037 1.00 83.44 187 TRP A O 1
ATOM 1488 N N . GLN A 1 188 ? 14.332 -21.544 0.035 1.00 79.88 188 GLN A N 1
ATOM 1489 C CA . GLN A 1 188 ? 14.024 -20.738 -1.150 1.00 79.88 188 GLN A CA 1
ATOM 1490 C C . GLN A 1 188 ? 15.056 -20.946 -2.265 1.00 79.88 188 GLN A C 1
ATOM 1492 O O . GLN A 1 188 ? 14.665 -21.013 -3.432 1.00 79.88 188 GLN A O 1
ATOM 1497 N N . ALA A 1 189 ? 16.334 -21.091 -1.901 1.00 79.00 189 ALA A N 1
ATOM 1498 C CA . ALA A 1 189 ? 17.432 -21.313 -2.836 1.00 79.00 189 ALA A CA 1
ATOM 1499 C C . ALA A 1 189 ? 17.457 -22.740 -3.407 1.00 79.00 189 ALA A C 1
ATOM 1501 O O . ALA A 1 189 ? 17.630 -22.919 -4.608 1.00 79.00 189 ALA A O 1
ATOM 1502 N N . THR A 1 190 ? 17.278 -23.762 -2.567 1.00 84.69 190 THR A N 1
ATOM 1503 C CA . THR A 1 190 ? 17.454 -25.171 -2.971 1.00 84.69 190 THR A CA 1
ATOM 1504 C C . THR A 1 190 ? 16.151 -25.874 -3.345 1.00 84.69 190 THR A C 1
ATOM 1506 O O . THR A 1 190 ? 16.190 -26.949 -3.937 1.00 84.69 190 THR A O 1
ATOM 1509 N N . ARG A 1 191 ? 14.998 -25.321 -2.938 1.00 79.88 191 ARG A N 1
ATOM 1510 C CA . ARG A 1 191 ? 13.671 -25.968 -2.955 1.00 79.88 191 ARG A CA 1
ATOM 1511 C C . ARG A 1 191 ? 13.641 -27.350 -2.284 1.00 79.88 191 ARG A C 1
ATOM 1513 O O . ARG A 1 191 ? 12.701 -28.110 -2.499 1.00 79.88 191 ARG A O 1
ATOM 1520 N N . SER A 1 192 ? 14.628 -27.677 -1.444 1.00 74.19 192 SER A N 1
ATOM 1521 C CA . SER A 1 192 ? 14.739 -28.990 -0.808 1.00 74.19 192 SER A CA 1
ATOM 1522 C C . SER A 1 192 ? 13.880 -29.073 0.464 1.00 74.19 192 SER A C 1
ATOM 1524 O O . SER A 1 192 ? 14.111 -28.303 1.404 1.00 74.19 192 SER A O 1
ATOM 1526 N N . PRO A 1 193 ? 12.924 -30.019 0.563 1.00 67.69 193 PRO A N 1
ATOM 1527 C CA . PRO A 1 193 ? 12.021 -30.136 1.714 1.00 67.69 193 PRO A CA 1
ATOM 1528 C C . PRO A 1 193 ? 12.739 -30.400 3.045 1.00 67.69 193 PRO A C 1
ATOM 1530 O O . PRO A 1 193 ? 12.283 -29.947 4.097 1.00 67.69 193 PRO A O 1
ATOM 1533 N N . HIS A 1 194 ? 13.892 -31.076 3.002 1.00 67.44 194 HIS A N 1
ATOM 1534 C CA . HIS A 1 194 ? 14.663 -31.460 4.189 1.00 67.44 194 HIS A CA 1
ATOM 1535 C C . HIS A 1 194 ? 15.272 -30.271 4.946 1.00 67.44 194 HIS A C 1
ATOM 1537 O O . HIS A 1 194 ? 15.670 -30.420 6.095 1.00 67.44 194 HIS A O 1
ATOM 1543 N N . GLN A 1 195 ? 15.310 -29.082 4.339 1.00 64.19 195 GLN A N 1
ATOM 1544 C CA . GLN A 1 195 ? 15.981 -27.902 4.894 1.00 64.19 195 GLN A CA 1
ATOM 1545 C C . GLN A 1 195 ? 15.041 -26.960 5.666 1.00 64.19 195 GLN A C 1
ATOM 1547 O O . GLN A 1 195 ? 15.449 -25.875 6.066 1.00 64.19 195 GLN A O 1
ATOM 1552 N N . THR A 1 196 ? 13.780 -27.351 5.885 1.00 55.66 196 THR A N 1
ATOM 1553 C CA . THR A 1 196 ? 12.778 -26.528 6.596 1.00 55.66 196 THR A CA 1
ATOM 1554 C C . THR A 1 196 ? 12.600 -26.884 8.072 1.00 55.66 196 THR A C 1
ATOM 1556 O O . THR A 1 196 ? 11.880 -26.181 8.781 1.00 55.66 196 THR A O 1
ATOM 1559 N N . ARG A 1 197 ? 13.240 -27.953 8.560 1.00 56.50 197 ARG A N 1
ATOM 1560 C CA . ARG A 1 197 ? 13.057 -28.446 9.930 1.00 56.50 197 ARG A CA 1
ATOM 1561 C C . ARG A 1 197 ? 14.258 -28.098 10.808 1.00 56.50 197 ARG A C 1
ATOM 1563 O O . ARG A 1 197 ? 15.369 -28.538 10.542 1.00 56.50 197 ARG A O 1
ATOM 1570 N N . SER A 1 198 ? 14.004 -27.326 11.865 1.00 56.53 198 SER A N 1
ATOM 1571 C CA . SER A 1 198 ? 14.842 -27.340 13.068 1.00 56.53 198 SER A CA 1
ATOM 1572 C C . SER A 1 198 ? 14.644 -28.700 13.731 1.00 56.53 198 SER A C 1
ATOM 1574 O O . SER A 1 198 ? 13.495 -29.067 13.982 1.00 56.53 198 SER A O 1
ATOM 1576 N N . GLN A 1 199 ? 15.731 -29.438 13.963 1.00 46.81 199 GLN A N 1
ATOM 1577 C CA . GLN A 1 199 ? 15.760 -30.471 15.006 1.00 46.81 199 GLN A CA 1
ATOM 1578 C C . GLN A 1 199 ? 15.641 -29.793 16.378 1.00 46.81 199 GLN A C 1
ATOM 1580 O O . GLN A 1 199 ? 15.996 -28.587 16.459 1.00 46.81 199 GLN A O 1
#

Organism: Trichonephila clavipes (NCBI:txid2585209)

Foldseek 3Di:
DYDDDDDDDDDDDDPPPPPPPPPPPPDDPPPPPCQPQDWDDDPQKIKTWGPFQQQACPDPPDDRDTPDIDIDGPADDWRWHFAPDPPDSGTDIDIHRDDDPPPPVPQPKDKDFPVVQLVVQCVVQQDPDDDDDDDVVVVVNVVSNVVSNVVSRVVRIDIDRDDPPVPPDDPVVVVVVVQQVVLVVVCVVPVDPVSNDDD

Secondary structure (DSSP, 8-state):
------------------------PPPPP--------EEEEETTEEEEE-SS--B---STTPPP----EEEEES----EEEE---TTSSBPPEEEE----S------EEEEEE-HHHHHHHHHHHS-SS----SHHHHHHHHHHHHHHHHHHHHHHEEEEEE--------HHHHHHHHHHHHHHHHHHHH--GGGG---

pLDDT: mean 72.85, std 20.64, range [30.05, 97.75]

Radius of gyration: 36.98 Å; chains: 1; bounding box: 149×70×54 Å